Protein AF-A0A2C6KIV2-F1 (afdb_monomer)

Mean predicted aligned error: 10.89 Å

InterPro domains:
  IPR003511 HORMA domain [PF02301] (15-189)
  IPR003511 HORMA domain [PS50815] (13-193)
  IPR036570 HORMA domain superfamily [G3DSA:3.30.900.10] (2-190)
  IPR036570 HORMA domain superfamily [SSF56019] (10-189)
  IPR051294 HORMA Domain-Containing Meiotic Progression [PTHR48225] (5-187)

Secondary structure (DSSP, 8-state):
---SHHHHHHHHHHHHHHHHHHHHHHHHHHHHHTTSS-GGGEEEEEETTEEEEEEPS-SHHHHHHHHHHHTHHHHHHHTT-EEEEEEEEEETTT--EEEEEEEEEEEETTEEEEEEEEEE-S------------SS-HHHHHHGGGS---------S-S--HHHHHHHHHHHHTTSPPPPSSEEEEEEEEE--

Sequence (193 aa):
MATKIQTEVVTKTQSLQILKHTLNLGVSSILYLRNCFEEDAFESLRFQGLDLRQLKPVNAKAKRILGWLQSAVNDALQKEYLEHLSLGIHDLHTDKLLECYQFHFTYSGNDASVSVSVRKGHSRPAEPVGRKRACVTKDEAKRQTELVPTHSTQEKPNGYNQVQLLRSMCCLTQNLDHLPDEHYISMNVRQKR

Nearest PDB structures (foldseek):
  8tlt-assembly1_D  TM=7.076E-01  e=2.244E-05  Saccharomyces cerevisiae
  7s0t-assembly1_E  TM=6.614E-01  e=6.600E-05  Saccharomyces cerevisiae
  8tlq-assembly1_E  TM=4.582E-01  e=1.161E-05  Saccharomyces cerevisiae
  6v93-assembly1_E  TM=4.758E-01  e=4.086E-05  Saccharomyces cerevisiae S288C
  8tlt-assembly1_E  TM=4.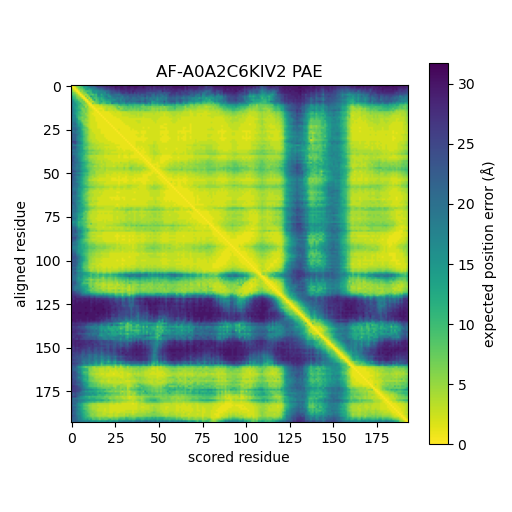762E-01  e=5.854E-05  Saccharomyces cerevisiae

Solvent-accessible surface area (backbone atoms only — not comparable to full-atom values): 11909 Å² total; per-residue (Å²): 141,92,89,66,67,68,63,56,56,51,50,47,53,49,53,51,50,54,50,53,51,48,51,52,44,44,54,18,40,49,39,55,70,66,59,76,54,62,75,84,41,40,45,87,40,81,54,98,89,42,76,41,46,37,68,41,74,76,47,74,72,43,36,48,56,52,46,43,53,68,42,65,48,41,54,30,56,74,72,72,34,42,39,31,41,36,45,33,34,22,38,64,88,76,66,44,59,45,37,36,41,36,40,39,47,48,78,58,94,86,48,63,47,74,50,79,51,78,45,75,41,96,71,87,90,82,88,90,82,90,87,87,84,91,70,97,42,75,70,51,60,54,57,70,67,72,62,78,88,82,88,85,76,97,70,75,100,66,79,72,64,60,65,62,53,48,47,48,54,50,64,69,50,77,80,57,80,86,72,69,91,63,56,46,77,49,79,47,77,42,63,64,130

Radius of gyration: 18.15 Å; Cα contacts (8 Å, |Δi|>4): 241; chains: 1; bounding box: 43×40×67 Å

Structure (mmCIF, N/CA/C/O backbone):
data_AF-A0A2C6KIV2-F1
#
_entry.id   AF-A0A2C6KIV2-F1
#
loop_
_atom_site.group_PDB
_atom_site.id
_atom_site.type_symbol
_atom_site.label_atom_id
_atom_site.label_alt_id
_atom_site.label_comp_id
_atom_site.label_asym_id
_atom_site.label_entity_id
_atom_site.label_seq_id
_atom_site.pdbx_PDB_ins_code
_atom_site.Cartn_x
_atom_site.Cartn_y
_atom_site.Cartn_z
_atom_site.occupancy
_atom_site.B_iso_or_equiv
_atom_site.auth_seq_id
_atom_site.auth_comp_id
_atom_site.auth_asym_id
_atom_site.auth_atom_id
_atom_site.pdbx_PDB_model_num
ATOM 1 N N . MET A 1 1 ? -20.535 -0.388 42.916 1.00 34.16 1 MET A N 1
ATOM 2 C CA . MET A 1 1 ? -20.870 -0.426 41.474 1.00 34.16 1 MET A CA 1
ATOM 3 C C . MET A 1 1 ? -19.577 -0.240 40.690 1.00 34.16 1 MET A C 1
ATOM 5 O O . MET A 1 1 ? -19.000 0.829 40.821 1.00 34.16 1 MET A O 1
ATOM 9 N N . ALA A 1 2 ? -19.072 -1.251 39.968 1.00 41.94 2 ALA A N 1
ATOM 10 C CA . ALA A 1 2 ? -17.802 -1.137 39.228 1.00 41.94 2 ALA A CA 1
ATOM 11 C C . ALA A 1 2 ? -17.613 -2.240 38.157 1.00 41.94 2 ALA A C 1
ATOM 13 O O . ALA A 1 2 ? -16.779 -3.123 38.320 1.00 41.94 2 ALA A O 1
ATOM 14 N N . THR A 1 3 ? -18.367 -2.196 37.052 1.00 38.62 3 THR A N 1
ATOM 15 C CA . THR A 1 3 ? -18.221 -3.140 35.918 1.00 38.62 3 THR A CA 1
ATOM 16 C C . THR A 1 3 ? -18.647 -2.501 34.584 1.00 38.62 3 THR A C 1
ATOM 18 O O . THR A 1 3 ? -19.727 -2.765 34.069 1.00 38.62 3 THR A O 1
ATOM 21 N N . LYS A 1 4 ? -17.791 -1.643 34.004 1.00 48.62 4 LYS A N 1
ATOM 22 C CA . LYS A 1 4 ? -17.944 -1.159 32.604 1.00 48.62 4 LYS A CA 1
ATOM 23 C C . LYS A 1 4 ? -16.629 -1.028 31.815 1.00 48.62 4 LYS A C 1
ATOM 25 O O . LYS A 1 4 ? -16.641 -1.090 30.594 1.00 48.62 4 LYS A O 1
ATOM 30 N N . ILE A 1 5 ? -15.489 -0.922 32.505 1.00 51.62 5 ILE A N 1
ATOM 31 C CA . ILE A 1 5 ? -14.197 -0.550 31.898 1.00 51.62 5 ILE A CA 1
ATOM 32 C C . ILE A 1 5 ? -13.573 -1.675 31.043 1.00 51.62 5 ILE A C 1
ATOM 34 O O . ILE A 1 5 ? -12.936 -1.388 30.034 1.00 51.62 5 ILE A O 1
ATOM 38 N N . GLN A 1 6 ? -13.759 -2.955 31.393 1.00 43.84 6 GLN A N 1
ATOM 39 C CA . GLN A 1 6 ? -13.090 -4.056 30.674 1.00 43.84 6 GLN A CA 1
ATOM 40 C C . GLN A 1 6 ? -13.613 -4.248 29.240 1.00 43.84 6 GLN A C 1
ATOM 42 O O . GLN A 1 6 ? -12.813 -4.391 28.318 1.00 43.84 6 GLN A O 1
ATOM 47 N N . THR A 1 7 ? -14.931 -4.207 29.025 1.00 44.91 7 THR A N 1
ATOM 48 C CA . THR A 1 7 ? -15.529 -4.455 27.701 1.00 44.91 7 THR A CA 1
ATOM 49 C C . THR A 1 7 ? -15.119 -3.392 26.679 1.00 44.91 7 THR A C 1
ATOM 51 O O . THR A 1 7 ? -14.745 -3.725 25.557 1.00 44.91 7 THR A O 1
ATOM 54 N N . GLU A 1 8 ? -15.128 -2.115 27.070 1.00 49.62 8 GLU A N 1
ATOM 55 C CA . GLU A 1 8 ? -14.772 -0.999 26.182 1.00 49.62 8 GLU A CA 1
ATOM 56 C C . GLU A 1 8 ? -13.300 -1.078 25.741 1.00 49.62 8 GLU A C 1
ATOM 58 O O . GLU A 1 8 ? -13.008 -1.012 24.547 1.00 49.62 8 GLU A O 1
ATOM 63 N N . VAL A 1 9 ? -12.374 -1.341 26.671 1.00 55.84 9 VAL A N 1
ATOM 64 C CA . VAL A 1 9 ? -10.939 -1.493 26.363 1.00 55.84 9 VAL A CA 1
ATOM 65 C C . VAL A 1 9 ? -10.668 -2.696 25.448 1.00 55.84 9 VAL A C 1
ATOM 67 O O . VAL A 1 9 ? -9.884 -2.583 24.499 1.00 55.84 9 VAL A O 1
ATOM 70 N N . VAL A 1 10 ? -11.337 -3.832 25.682 1.00 54.94 10 VAL A N 1
ATOM 71 C CA . VAL A 1 10 ? -11.214 -5.027 24.827 1.00 54.94 10 VAL A CA 1
ATOM 72 C C . VAL A 1 10 ? -11.728 -4.741 23.413 1.00 54.94 10 VAL A C 1
ATOM 74 O O . VAL A 1 10 ? -11.009 -5.008 22.450 1.00 54.94 10 VAL A O 1
ATOM 77 N N . THR A 1 11 ? -12.907 -4.122 23.270 1.00 67.06 11 THR A N 1
ATOM 78 C CA . THR A 1 11 ? -13.457 -3.783 21.941 1.00 67.06 11 THR A CA 1
ATOM 79 C C . THR A 1 11 ? -12.570 -2.808 21.165 1.00 67.06 11 THR A C 1
ATOM 81 O O . THR A 1 11 ? -12.290 -3.058 19.995 1.00 67.06 11 THR A O 1
ATOM 84 N N . LYS A 1 12 ? -12.024 -1.762 21.804 1.00 68.56 12 LYS A N 1
ATOM 85 C CA . LYS A 1 12 ? -11.098 -0.823 21.143 1.00 68.56 12 LYS A CA 1
ATOM 86 C C . LYS A 1 12 ? -9.807 -1.506 20.680 1.00 68.56 12 LYS A C 1
ATOM 88 O O . LYS A 1 12 ? -9.342 -1.260 19.568 1.00 68.56 12 LYS A O 1
ATOM 93 N N . THR A 1 13 ? -9.254 -2.406 21.495 1.00 73.81 13 THR A N 1
ATOM 94 C CA . THR A 1 13 ? -8.058 -3.187 21.133 1.00 73.81 13 THR A CA 1
ATOM 95 C C . THR A 1 13 ? -8.334 -4.118 19.948 1.00 73.81 13 THR A C 1
ATOM 97 O O . THR A 1 13 ? -7.528 -4.182 19.019 1.00 73.81 13 THR A O 1
ATOM 100 N N . GLN A 1 14 ? -9.494 -4.780 19.936 1.00 75.31 14 GLN A N 1
ATOM 101 C CA . GLN A 1 14 ? -9.921 -5.658 18.847 1.00 75.31 14 GLN A CA 1
ATOM 102 C C . GLN A 1 14 ? -10.135 -4.881 17.536 1.00 75.31 14 GLN A C 1
ATOM 104 O O . GLN A 1 14 ? -9.569 -5.258 16.509 1.00 75.31 14 GLN A O 1
ATOM 109 N N . SER A 1 15 ? -10.855 -3.753 17.567 1.00 77.31 15 SER A N 1
ATOM 110 C CA . SER A 1 15 ? -11.036 -2.861 16.408 1.00 77.31 15 SER A CA 1
ATOM 111 C C . SER A 1 15 ? -9.699 -2.355 15.854 1.00 77.31 15 SER A C 1
ATOM 113 O O . SER A 1 15 ? -9.497 -2.307 14.641 1.00 77.31 15 SER A O 1
ATOM 115 N N . LEU A 1 16 ? -8.740 -2.042 16.730 1.00 81.81 16 LEU A N 1
ATOM 116 C CA . LEU A 1 16 ? -7.398 -1.615 16.337 1.00 81.81 16 LEU A CA 1
ATOM 117 C C . LEU A 1 16 ? -6.579 -2.750 15.688 1.00 81.81 16 LEU A C 1
ATOM 119 O O . LEU A 1 16 ? -5.839 -2.497 14.735 1.00 81.81 16 LEU A O 1
ATOM 123 N N . GLN A 1 17 ? -6.706 -3.996 16.155 1.00 84.12 17 GLN A N 1
ATOM 124 C CA . GLN A 1 17 ? -6.089 -5.168 15.511 1.00 84.12 17 GLN A CA 1
ATOM 125 C C . GLN A 1 17 ? -6.704 -5.449 14.131 1.00 84.12 17 GLN A C 1
ATOM 127 O O . GLN A 1 17 ? -5.969 -5.655 13.164 1.00 84.12 17 GLN A O 1
ATOM 132 N N . ILE A 1 18 ? -8.034 -5.381 14.027 1.00 83.94 18 ILE A N 1
ATOM 133 C CA . ILE A 1 18 ? -8.813 -5.487 12.782 1.00 83.94 18 ILE A CA 1
ATOM 134 C C . ILE A 1 18 ? -8.353 -4.440 11.754 1.00 83.94 18 ILE A C 1
ATOM 136 O O . ILE A 1 18 ? -8.052 -4.776 10.603 1.00 83.94 18 ILE A O 1
ATOM 140 N N . LEU A 1 19 ? -8.208 -3.183 12.180 1.00 85.12 19 LEU A N 1
ATOM 141 C CA . LEU A 1 19 ? -7.722 -2.078 11.352 1.00 85.12 19 LEU A CA 1
ATOM 142 C C . LEU A 1 19 ? -6.285 -2.313 10.859 1.00 85.12 19 LEU A C 1
ATOM 144 O O . LEU A 1 19 ? -6.019 -2.202 9.662 1.00 85.12 19 LEU A O 1
ATOM 148 N N . LYS A 1 20 ? -5.368 -2.695 11.761 1.00 88.75 20 LYS A N 1
ATOM 149 C CA . LYS A 1 20 ? -3.965 -3.011 11.429 1.00 88.75 20 LYS A CA 1
ATOM 150 C C . LYS A 1 20 ? -3.859 -4.170 10.433 1.00 88.75 20 LYS A C 1
ATOM 152 O O . LYS A 1 20 ? -3.098 -4.081 9.472 1.00 88.75 20 LYS A O 1
ATOM 157 N N . HIS A 1 21 ? -4.640 -5.235 10.624 1.00 89.44 21 HIS A N 1
ATOM 158 C CA . HIS A 1 21 ? -4.651 -6.378 9.712 1.00 89.44 21 HIS A CA 1
ATOM 159 C C . HIS A 1 21 ? -5.180 -5.990 8.325 1.00 89.44 21 HIS A C 1
ATOM 161 O O . HIS A 1 21 ? -4.523 -6.267 7.323 1.00 89.44 21 HIS A O 1
ATOM 167 N N . THR A 1 22 ? -6.298 -5.261 8.255 1.00 88.25 22 THR A N 1
ATOM 168 C CA . THR A 1 22 ? -6.857 -4.796 6.971 1.00 88.25 22 THR A CA 1
ATOM 169 C C . THR A 1 22 ? -5.898 -3.866 6.233 1.00 88.25 22 THR A C 1
ATOM 171 O O . THR A 1 22 ? -5.761 -3.975 5.019 1.00 88.25 22 THR A O 1
ATOM 174 N N . LEU A 1 23 ? -5.193 -2.983 6.948 1.00 91.12 23 LEU A N 1
ATOM 175 C CA . LEU A 1 23 ? -4.198 -2.093 6.352 1.00 91.12 23 LEU A CA 1
ATOM 176 C C . LEU A 1 23 ? -3.010 -2.875 5.766 1.00 91.12 23 LEU A C 1
ATOM 178 O O . LEU A 1 23 ? -2.612 -2.611 4.632 1.00 91.12 23 LEU A O 1
ATOM 182 N N . ASN A 1 24 ? -2.500 -3.882 6.485 1.00 93.62 24 ASN A N 1
ATOM 183 C CA . ASN A 1 24 ? -1.456 -4.781 5.979 1.00 93.62 24 ASN A CA 1
ATOM 184 C C . ASN A 1 24 ? -1.905 -5.529 4.714 1.00 93.62 24 ASN A C 1
ATOM 186 O O . ASN A 1 24 ? -1.156 -5.588 3.736 1.00 93.62 24 ASN A O 1
ATOM 190 N N . LEU A 1 25 ? -3.127 -6.070 4.707 1.00 93.00 25 LEU A N 1
ATOM 191 C CA . LEU A 1 25 ? -3.686 -6.765 3.545 1.00 93.00 25 LEU A CA 1
ATOM 192 C C . LEU A 1 25 ? -3.961 -5.819 2.373 1.00 93.00 25 LEU A C 1
ATOM 194 O O . LEU A 1 25 ? -3.703 -6.182 1.229 1.00 93.00 25 LEU A O 1
ATOM 198 N N . GLY A 1 26 ? -4.419 -4.596 2.639 1.00 91.94 26 GLY A N 1
ATOM 199 C CA . GLY A 1 26 ? -4.656 -3.574 1.624 1.00 91.94 26 GLY A CA 1
ATOM 200 C C . GLY A 1 26 ? -3.380 -3.125 0.926 1.00 91.94 26 GLY A C 1
ATOM 201 O O . GLY A 1 26 ? -3.300 -3.162 -0.301 1.00 91.94 26 GLY A O 1
ATOM 202 N N . VAL A 1 27 ? -2.347 -2.785 1.703 1.00 94.31 27 VAL A N 1
ATOM 203 C CA . VAL A 1 27 ? -1.022 -2.453 1.160 1.00 94.31 27 VAL A CA 1
ATOM 204 C C . VAL A 1 27 ? -0.431 -3.647 0.405 1.00 94.31 27 VAL A C 1
ATOM 206 O O . VAL A 1 27 ? 0.051 -3.468 -0.710 1.00 94.31 27 VAL A O 1
ATOM 209 N N . SER A 1 28 ? -0.533 -4.871 0.939 1.00 94.88 28 SER A N 1
ATOM 210 C CA . SER A 1 28 ? -0.064 -6.076 0.233 1.00 94.88 28 SER A CA 1
ATOM 211 C C . SER A 1 28 ? -0.798 -6.297 -1.096 1.00 94.88 28 SER A C 1
ATOM 213 O O . SER A 1 28 ? -0.157 -6.589 -2.103 1.00 94.88 28 SER A O 1
ATOM 215 N N . SER A 1 29 ? -2.118 -6.089 -1.125 1.00 92.12 29 SER A N 1
ATOM 216 C CA . SER A 1 29 ? -2.944 -6.245 -2.330 1.00 92.12 29 SER A CA 1
ATOM 217 C C . SER A 1 29 ? -2.553 -5.244 -3.417 1.00 92.12 29 SER A C 1
ATOM 219 O O . SER A 1 29 ? -2.373 -5.642 -4.565 1.00 92.12 29 SER A O 1
ATOM 221 N N . ILE A 1 30 ? -2.341 -3.970 -3.060 1.00 92.75 30 ILE A N 1
ATOM 222 C CA . ILE A 1 30 ? -1.856 -2.947 -4.001 1.00 92.75 30 ILE A CA 1
ATOM 223 C C . ILE A 1 30 ? -0.481 -3.344 -4.552 1.00 92.75 30 ILE A C 1
ATOM 225 O O . ILE A 1 30 ? -0.291 -3.377 -5.765 1.00 92.75 30 ILE A O 1
ATOM 229 N N . LEU A 1 31 ? 0.465 -3.703 -3.680 1.00 94.12 31 LEU A N 1
ATOM 230 C CA . LEU A 1 31 ? 1.829 -4.060 -4.081 1.00 94.12 31 LEU A CA 1
ATOM 231 C C . LEU A 1 31 ? 1.885 -5.307 -4.979 1.00 94.12 31 LEU A C 1
ATOM 233 O O . LEU A 1 31 ? 2.709 -5.359 -5.892 1.00 94.12 31 LEU A O 1
ATOM 237 N N . TYR A 1 32 ? 0.998 -6.283 -4.761 1.00 92.50 32 TYR A N 1
ATOM 238 C CA . TYR A 1 32 ? 0.863 -7.461 -5.621 1.00 92.50 32 TYR A CA 1
ATOM 239 C C . TYR A 1 32 ? 0.241 -7.116 -6.983 1.00 92.50 32 TYR A C 1
ATOM 241 O O . TYR A 1 32 ? 0.795 -7.459 -8.032 1.00 92.50 32 TYR A O 1
ATOM 249 N N . LEU A 1 33 ? -0.895 -6.407 -6.984 1.00 89.44 33 LEU A N 1
ATOM 250 C CA . LEU A 1 33 ? -1.649 -6.074 -8.199 1.00 89.44 33 LEU A CA 1
ATOM 251 C C . LEU A 1 33 ? -0.904 -5.084 -9.104 1.00 89.44 33 LEU A C 1
ATOM 253 O O . LEU A 1 33 ? -1.047 -5.147 -10.323 1.00 89.44 33 LEU A O 1
ATOM 257 N N . ARG A 1 34 ? -0.064 -4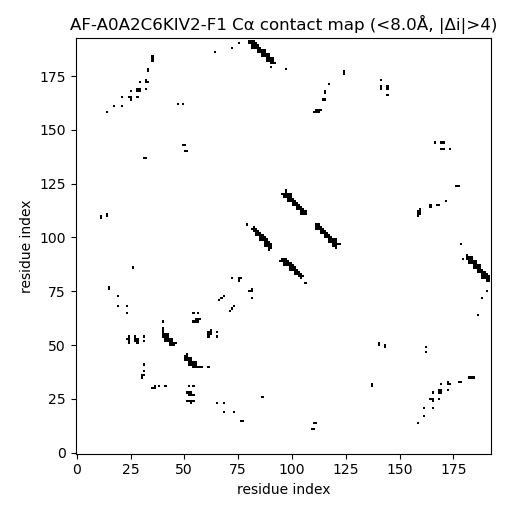.215 -8.529 1.00 91.44 34 ARG A N 1
ATOM 258 C CA . ARG A 1 34 ? 0.822 -3.299 -9.267 1.00 91.44 34 ARG A CA 1
ATOM 259 C C . ARG A 1 34 ? 2.203 -3.886 -9.585 1.00 91.44 34 ARG A C 1
ATOM 261 O O . ARG A 1 34 ? 3.011 -3.204 -10.197 1.00 91.44 34 ARG A O 1
ATOM 268 N N . ASN A 1 35 ? 2.461 -5.156 -9.248 1.00 91.06 35 ASN A N 1
ATOM 269 C CA . ASN A 1 35 ? 3.729 -5.849 -9.522 1.00 91.06 35 ASN A CA 1
ATOM 270 C C . ASN A 1 35 ? 4.975 -5.157 -8.927 1.00 91.06 35 ASN A C 1
ATOM 272 O O . ASN A 1 35 ? 6.046 -5.179 -9.525 1.00 91.06 35 ASN A O 1
ATOM 276 N N . CYS A 1 36 ? 4.859 -4.547 -7.746 1.00 92.12 36 CYS A N 1
ATOM 277 C CA . CYS A 1 36 ? 5.993 -3.858 -7.117 1.00 92.12 36 CYS A CA 1
ATOM 278 C C . CYS A 1 36 ? 6.988 -4.808 -6.424 1.00 92.12 36 CYS A C 1
ATOM 280 O O . CYS A 1 36 ? 8.036 -4.380 -5.939 1.00 92.12 36 CYS A O 1
ATOM 282 N N . PHE A 1 37 ? 6.635 -6.091 -6.341 1.00 92.62 37 PHE A N 1
ATOM 283 C CA . PHE A 1 37 ? 7.449 -7.186 -5.829 1.00 92.62 37 PHE A CA 1
ATOM 284 C C . PHE A 1 37 ? 7.150 -8.457 -6.639 1.00 92.62 37 PHE A C 1
ATOM 286 O O . PHE A 1 37 ? 6.047 -8.615 -7.169 1.00 92.62 37 PHE A O 1
ATOM 293 N N . GLU A 1 38 ? 8.123 -9.364 -6.700 1.00 91.31 38 GLU A N 1
ATOM 294 C CA . GLU A 1 38 ? 7.991 -10.684 -7.327 1.00 91.31 38 GLU A CA 1
ATOM 295 C C . GLU A 1 38 ? 6.976 -11.579 -6.589 1.00 91.31 38 GLU A C 1
ATOM 297 O O . GLU A 1 38 ? 6.621 -11.329 -5.436 1.00 91.31 38 GLU A O 1
ATOM 302 N N . GLU A 1 39 ? 6.463 -12.622 -7.253 1.00 89.38 39 GLU A N 1
ATOM 303 C CA . GLU A 1 39 ? 5.404 -13.472 -6.678 1.00 89.38 39 GLU A CA 1
ATOM 304 C C . GLU A 1 39 ? 5.877 -14.260 -5.442 1.00 89.38 39 GLU A C 1
ATOM 306 O O . GLU A 1 39 ? 5.092 -14.493 -4.520 1.00 89.38 39 GLU A O 1
ATOM 311 N N . ASP A 1 40 ? 7.164 -14.607 -5.378 1.00 92.25 40 ASP A N 1
ATOM 312 C CA . ASP A 1 40 ? 7.785 -15.290 -4.240 1.00 92.25 40 ASP A CA 1
ATOM 313 C C . ASP A 1 40 ? 7.810 -14.429 -2.963 1.00 92.25 40 ASP A C 1
ATOM 315 O O . ASP A 1 40 ? 7.837 -14.970 -1.854 1.00 92.25 40 ASP A O 1
ATOM 319 N N . ALA A 1 41 ? 7.719 -13.101 -3.094 1.00 95.44 41 ALA A N 1
ATOM 320 C CA . ALA A 1 41 ? 7.625 -12.162 -1.986 1.00 95.44 41 ALA A CA 1
ATOM 321 C C . ALA A 1 41 ? 6.261 -12.184 -1.289 1.00 95.44 41 ALA A C 1
ATOM 323 O O . ALA A 1 41 ? 6.116 -11.579 -0.225 1.00 95.44 41 ALA A O 1
ATOM 324 N N . PHE A 1 42 ? 5.281 -12.915 -1.827 1.00 95.50 42 PHE A N 1
ATOM 325 C CA . PHE A 1 42 ? 3.949 -13.045 -1.249 1.00 95.50 42 PHE A CA 1
ATOM 326 C C . PHE A 1 42 ? 3.623 -14.477 -0.810 1.00 95.50 42 PHE A C 1
ATOM 328 O O . PHE A 1 42 ? 4.227 -15.462 -1.238 1.00 95.50 42 PHE A O 1
ATOM 335 N N . GLU A 1 43 ? 2.641 -14.599 0.071 1.00 94.31 43 GLU A N 1
ATOM 336 C CA . GLU A 1 43 ? 1.947 -15.848 0.390 1.00 94.31 43 GLU A CA 1
ATOM 337 C C . GLU A 1 43 ? 0.457 -15.720 0.082 1.00 94.31 43 GLU A C 1
ATOM 339 O O . GLU A 1 43 ? -0.111 -14.628 0.131 1.00 94.31 43 GLU A O 1
ATOM 344 N N . SER A 1 44 ? -0.177 -16.839 -0.266 1.00 90.62 44 SER A N 1
ATOM 345 C CA . SER A 1 44 ? -1.627 -16.892 -0.443 1.00 90.62 44 SER A CA 1
ATOM 346 C C . SER A 1 44 ? -2.310 -16.906 0.921 1.00 90.62 44 SER A C 1
ATOM 348 O O . SER A 1 44 ? -2.066 -17.805 1.723 1.00 90.62 44 SER A O 1
ATOM 350 N N . LEU A 1 45 ? -3.197 -15.944 1.162 1.00 89.12 45 LEU A N 1
ATOM 351 C CA . LEU A 1 45 ? -4.029 -15.869 2.357 1.00 89.12 45 LEU A CA 1
ATOM 352 C C . LEU A 1 45 ? -5.500 -15.855 1.951 1.00 89.12 45 LEU A C 1
ATOM 354 O O . LEU A 1 45 ? -5.937 -14.945 1.251 1.00 89.12 45 LEU A O 1
ATOM 358 N N . ARG A 1 46 ? -6.286 -16.803 2.462 1.00 85.81 46 ARG A N 1
ATOM 359 C CA . ARG A 1 46 ? -7.742 -16.763 2.317 1.00 85.81 46 ARG A CA 1
ATOM 360 C C . ARG A 1 46 ? -8.365 -16.007 3.487 1.00 85.81 46 ARG A C 1
ATOM 362 O O . ARG A 1 46 ? -8.346 -16.490 4.615 1.00 85.81 46 ARG A O 1
ATOM 369 N N . PHE A 1 47 ? -8.921 -14.830 3.221 1.00 83.81 47 PHE A N 1
ATOM 370 C CA . PHE A 1 47 ? -9.495 -13.937 4.226 1.00 83.81 47 PHE A CA 1
ATOM 371 C C . PHE A 1 47 ? -10.976 -13.670 3.934 1.00 83.81 47 PHE A C 1
ATOM 373 O O . PHE A 1 47 ? -11.309 -13.043 2.932 1.00 83.81 47 PHE A O 1
ATOM 380 N N . GLN A 1 48 ? -11.873 -14.156 4.803 1.00 82.88 48 GLN A N 1
ATOM 381 C CA . GLN A 1 48 ? -13.331 -13.936 4.713 1.00 82.88 48 GLN A CA 1
ATOM 382 C C . GLN A 1 48 ? -13.921 -14.182 3.302 1.00 82.88 48 GLN A C 1
ATOM 384 O O . GLN A 1 48 ? -14.782 -13.448 2.821 1.00 82.88 48 GLN A O 1
ATOM 389 N N . GLY A 1 49 ? -13.436 -15.228 2.622 1.00 80.12 49 GLY A N 1
ATOM 390 C CA . GLY A 1 49 ? -13.877 -15.617 1.277 1.00 80.12 49 GLY A CA 1
ATOM 391 C C . GLY A 1 49 ? -13.136 -14.951 0.109 1.00 80.12 49 GLY A C 1
ATOM 392 O O . GLY A 1 49 ? -13.394 -15.329 -1.028 1.00 80.12 49 GLY A O 1
ATOM 393 N N . LEU A 1 50 ? -12.209 -14.022 0.364 1.00 81.19 50 LEU A N 1
ATOM 394 C CA . LEU A 1 50 ? -11.273 -13.481 -0.630 1.00 81.19 50 LEU A CA 1
ATOM 395 C C . LEU A 1 50 ? -9.970 -14.289 -0.622 1.00 81.19 50 LEU A C 1
ATOM 397 O O . LEU A 1 50 ? -9.421 -14.509 0.459 1.00 81.19 50 LEU A O 1
ATOM 401 N N . ASP A 1 51 ? -9.427 -14.655 -1.786 1.00 84.81 51 ASP A N 1
ATOM 402 C CA . ASP A 1 51 ? -8.035 -15.108 -1.875 1.00 84.81 51 ASP A CA 1
ATOM 403 C C . ASP A 1 51 ? -7.130 -13.896 -2.145 1.00 84.81 51 ASP A C 1
ATOM 405 O O . ASP A 1 51 ? -7.177 -13.255 -3.196 1.00 84.81 51 ASP A O 1
ATOM 409 N N . LEU A 1 52 ? -6.319 -13.548 -1.150 1.00 88.12 52 LEU A N 1
ATOM 410 C CA . LEU A 1 52 ? -5.429 -12.392 -1.145 1.00 88.12 52 LEU A CA 1
ATOM 411 C C . LEU A 1 52 ? -3.967 -12.837 -1.181 1.00 88.12 52 LEU A C 1
ATOM 413 O O . LEU A 1 52 ? -3.624 -13.988 -0.901 1.00 88.12 52 LEU A O 1
ATOM 417 N N . ARG A 1 53 ? -3.082 -11.891 -1.495 1.00 91.38 53 ARG A N 1
ATOM 418 C CA . ARG A 1 53 ? -1.632 -12.081 -1.433 1.00 91.38 53 ARG A CA 1
ATOM 419 C C . ARG A 1 53 ? -1.056 -11.192 -0.339 1.00 91.38 53 ARG A C 1
ATOM 421 O O . ARG A 1 53 ? -1.128 -9.970 -0.432 1.00 91.38 53 ARG A O 1
ATOM 428 N N . GLN A 1 54 ? -0.519 -11.808 0.710 1.00 95.00 54 GLN A N 1
ATOM 429 C CA . GLN A 1 54 ? 0.091 -11.118 1.847 1.00 95.00 54 GLN A CA 1
ATOM 430 C C . GLN A 1 54 ? 1.596 -10.957 1.608 1.00 95.00 54 GLN A C 1
ATOM 432 O O . GLN A 1 54 ? 2.262 -11.919 1.231 1.00 95.00 54 GLN A O 1
ATOM 437 N N . LEU A 1 55 ? 2.134 -9.749 1.801 1.00 96.94 55 LEU A N 1
ATOM 438 C CA . LEU A 1 55 ? 3.562 -9.475 1.626 1.00 96.94 55 LEU A CA 1
ATOM 439 C C . LEU A 1 55 ? 4.374 -10.101 2.770 1.00 96.94 55 LEU A C 1
ATOM 441 O O . LEU A 1 55 ? 4.093 -9.860 3.944 1.00 96.94 55 LEU A O 1
ATOM 445 N N . LYS A 1 56 ? 5.424 -10.848 2.425 1.00 96.06 56 LYS A N 1
ATOM 446 C CA . LYS A 1 56 ? 6.355 -11.475 3.371 1.00 96.06 56 LYS A CA 1
ATOM 447 C C . LYS A 1 56 ? 7.623 -10.634 3.564 1.00 96.06 56 LYS A C 1
ATOM 449 O O . LYS A 1 56 ? 8.064 -9.951 2.639 1.00 96.06 56 LYS A O 1
ATOM 454 N N . PRO A 1 57 ? 8.311 -10.745 4.715 1.00 95.31 57 PRO A N 1
ATOM 455 C CA . PRO A 1 57 ? 9.584 -10.070 4.975 1.00 95.31 57 PRO A CA 1
ATOM 456 C C . PRO A 1 57 ? 10.782 -10.742 4.261 1.00 95.31 57 PRO A C 1
ATOM 458 O O . PRO A 1 57 ? 11.814 -10.982 4.885 1.00 95.31 57 PRO A O 1
ATOM 461 N N . VAL A 1 58 ? 10.676 -11.058 2.963 1.00 93.75 58 VAL A N 1
ATOM 462 C CA . VAL A 1 58 ? 11.715 -11.808 2.219 1.00 93.75 58 VAL A CA 1
ATOM 463 C C . VAL A 1 58 ? 12.980 -10.992 1.937 1.00 93.75 58 VAL A C 1
ATOM 465 O O . VAL A 1 58 ? 14.087 -11.506 2.050 1.00 93.75 58 VAL A O 1
ATOM 468 N N . ASN A 1 59 ? 12.841 -9.701 1.626 1.00 93.12 59 ASN A N 1
ATOM 469 C CA . ASN A 1 59 ? 13.946 -8.829 1.221 1.00 93.12 59 ASN A CA 1
ATOM 470 C C . ASN A 1 59 ? 13.901 -7.479 1.959 1.00 93.12 59 ASN A C 1
ATOM 472 O O . ASN A 1 59 ? 12.925 -7.158 2.638 1.00 93.12 59 ASN A O 1
ATOM 476 N N . ALA A 1 60 ? 14.964 -6.676 1.847 1.00 93.56 60 ALA A N 1
ATOM 477 C CA . ALA A 1 60 ? 15.084 -5.409 2.576 1.00 93.56 60 ALA A CA 1
ATOM 478 C C . ALA A 1 60 ? 13.967 -4.398 2.240 1.00 93.56 60 ALA A C 1
ATOM 480 O O . ALA A 1 60 ? 13.470 -3.719 3.141 1.00 93.56 60 ALA A O 1
ATOM 481 N N . LYS A 1 61 ? 13.523 -4.332 0.974 1.00 92.31 61 LYS A N 1
ATOM 482 C CA . LYS A 1 61 ? 12.415 -3.460 0.543 1.00 92.31 61 LYS A CA 1
ATOM 483 C C . LYS A 1 61 ? 11.101 -3.874 1.228 1.00 92.31 61 LYS A C 1
ATOM 485 O O . LYS A 1 61 ? 10.434 -3.026 1.818 1.00 92.31 61 LYS A O 1
ATOM 490 N N . ALA A 1 62 ? 10.772 -5.168 1.226 1.00 94.81 62 ALA A N 1
ATOM 491 C CA . ALA A 1 62 ? 9.559 -5.705 1.847 1.00 94.81 62 ALA A CA 1
ATOM 492 C C . ALA A 1 62 ? 9.589 -5.579 3.380 1.00 94.81 62 ALA A C 1
ATOM 494 O O . ALA A 1 62 ? 8.629 -5.099 3.983 1.00 94.81 62 ALA A O 1
ATOM 495 N N . LYS A 1 63 ? 10.727 -5.911 4.012 1.00 95.31 63 LYS A N 1
ATOM 496 C CA . LYS A 1 63 ? 10.964 -5.709 5.454 1.00 95.31 63 LYS A CA 1
ATOM 497 C C . LYS A 1 63 ? 10.753 -4.253 5.872 1.00 95.31 63 LYS A C 1
ATOM 499 O O . LYS A 1 63 ? 10.171 -4.016 6.924 1.00 95.31 63 LYS A O 1
ATOM 504 N N . ARG A 1 64 ? 11.175 -3.281 5.052 1.00 94.88 64 ARG A N 1
ATOM 505 C CA . ARG A 1 64 ? 10.984 -1.849 5.333 1.00 94.88 64 ARG A CA 1
ATOM 506 C C . ARG A 1 64 ? 9.508 -1.436 5.294 1.00 94.88 64 ARG A C 1
ATOM 508 O O . ARG A 1 64 ? 9.060 -0.772 6.223 1.00 94.88 64 ARG A O 1
ATOM 515 N N . ILE A 1 65 ? 8.750 -1.875 4.283 1.00 95.56 65 ILE A N 1
ATOM 516 C CA . ILE A 1 65 ? 7.297 -1.627 4.188 1.00 95.56 65 ILE A CA 1
ATOM 517 C C . ILE A 1 65 ? 6.564 -2.217 5.400 1.00 95.56 65 ILE A C 1
ATOM 519 O O . ILE A 1 65 ? 5.822 -1.509 6.080 1.00 95.56 65 ILE A O 1
ATOM 523 N N . LEU A 1 66 ? 6.807 -3.496 5.704 1.00 95.75 66 LEU A N 1
ATOM 524 C CA . LEU A 1 66 ? 6.190 -4.175 6.846 1.00 95.75 66 LEU A CA 1
ATOM 525 C C . LEU A 1 66 ? 6.596 -3.526 8.176 1.00 95.75 66 LEU A C 1
ATOM 527 O O . LEU A 1 66 ? 5.745 -3.319 9.036 1.00 95.75 66 LEU A O 1
ATOM 531 N N . GLY A 1 67 ? 7.863 -3.130 8.319 1.00 94.56 67 GLY A N 1
ATOM 532 C CA . GLY A 1 67 ? 8.373 -2.422 9.491 1.00 94.56 67 GLY A CA 1
ATOM 533 C C . GLY A 1 67 ? 7.676 -1.082 9.729 1.00 94.56 67 GLY A C 1
ATOM 534 O O . GLY A 1 67 ? 7.277 -0.806 10.859 1.00 94.56 67 GLY A O 1
ATOM 535 N N . TRP A 1 68 ? 7.456 -0.270 8.687 1.00 93.69 68 TRP A N 1
ATOM 536 C CA . TRP A 1 68 ? 6.698 0.984 8.802 1.00 93.69 68 TRP A CA 1
ATOM 537 C C . TRP A 1 68 ? 5.256 0.750 9.269 1.00 93.69 68 TRP A C 1
ATOM 539 O O . TRP A 1 68 ? 4.793 1.436 10.183 1.00 93.69 68 TRP A O 1
ATOM 549 N N . LEU A 1 69 ? 4.576 -0.255 8.706 1.00 94.12 69 LEU A N 1
ATOM 550 C CA . LEU A 1 69 ? 3.213 -0.632 9.095 1.00 94.12 69 LEU A CA 1
ATOM 551 C C . LEU A 1 69 ? 3.136 -1.161 10.539 1.00 94.12 69 LEU A C 1
ATOM 553 O O . LEU A 1 69 ? 2.220 -0.815 11.285 1.00 94.12 69 LEU A O 1
ATOM 557 N N . GLN A 1 70 ? 4.116 -1.965 10.955 1.00 91.31 70 GLN A N 1
ATOM 558 C CA . GLN A 1 70 ? 4.174 -2.574 12.285 1.00 91.31 70 GLN A CA 1
ATOM 559 C C . GLN A 1 70 ? 4.605 -1.609 13.398 1.00 91.31 70 GLN A C 1
ATOM 561 O O . GLN A 1 70 ? 4.243 -1.858 14.548 1.00 91.31 70 GLN A O 1
ATOM 566 N N . SER A 1 71 ? 5.340 -0.534 13.082 1.00 88.88 71 SER A N 1
ATOM 567 C CA . SER A 1 71 ? 5.893 0.419 14.061 1.00 88.88 71 SER A CA 1
ATOM 568 C C . SER A 1 71 ? 5.253 1.812 13.973 1.00 88.88 71 SER A C 1
ATOM 570 O O . SER A 1 71 ? 4.308 2.094 14.705 1.00 88.88 71 SER A O 1
ATOM 572 N N . ALA A 1 72 ? 5.728 2.678 13.075 1.00 85.62 72 ALA A N 1
ATOM 573 C CA . ALA A 1 72 ? 5.313 4.079 12.986 1.00 85.62 72 ALA A CA 1
ATOM 574 C C . ALA A 1 72 ? 3.802 4.240 12.750 1.00 85.62 72 ALA A C 1
ATOM 576 O O . ALA A 1 72 ? 3.152 5.058 13.394 1.00 85.62 72 ALA A O 1
ATOM 577 N N . VAL A 1 73 ? 3.226 3.429 11.859 1.00 89.75 73 VAL A N 1
ATOM 578 C CA . VAL A 1 73 ? 1.786 3.457 11.557 1.00 89.75 73 VAL A CA 1
ATOM 579 C C . VAL A 1 73 ? 0.971 2.846 12.699 1.00 89.75 73 VAL A C 1
ATOM 581 O O . VAL A 1 73 ? -0.103 3.339 13.027 1.00 89.75 73 VAL A O 1
ATOM 584 N N . ASN A 1 74 ? 1.488 1.800 13.343 1.00 89.25 74 ASN A N 1
ATOM 585 C CA . ASN A 1 74 ? 0.864 1.143 14.491 1.00 89.25 74 ASN A CA 1
ATOM 586 C C . ASN A 1 74 ? 0.705 2.109 15.680 1.00 89.25 74 ASN A C 1
ATOM 588 O O . ASN A 1 74 ? -0.402 2.234 16.208 1.00 89.25 74 ASN A O 1
ATOM 592 N N . ASP A 1 75 ? 1.770 2.841 16.020 1.00 90.25 75 ASP A N 1
ATOM 593 C CA . ASP A 1 75 ? 1.756 3.911 17.023 1.00 90.25 75 ASP A CA 1
ATOM 594 C C . ASP A 1 75 ? 0.787 5.038 16.617 1.00 90.25 75 ASP A C 1
ATOM 596 O O . ASP A 1 75 ? -0.075 5.433 17.406 1.00 90.25 75 ASP A O 1
ATOM 600 N N . ALA A 1 76 ? 0.843 5.463 15.345 1.00 90.31 76 ALA A N 1
ATOM 601 C CA . ALA A 1 76 ? -0.027 6.495 14.776 1.00 90.31 76 ALA A CA 1
ATOM 602 C C . ALA A 1 76 ? -1.531 6.166 14.875 1.00 90.31 76 ALA A C 1
ATOM 604 O O . ALA A 1 76 ? -2.355 7.039 15.162 1.00 90.31 76 ALA A O 1
ATOM 605 N N . LEU A 1 77 ? -1.887 4.893 14.677 1.00 88.56 77 LEU A N 1
ATOM 606 C CA . LEU A 1 77 ? -3.244 4.381 14.853 1.00 88.56 77 LEU A CA 1
ATOM 607 C C . LEU A 1 77 ? -3.631 4.249 16.332 1.00 88.56 77 LEU A C 1
ATOM 609 O O . LEU A 1 77 ? -4.770 4.539 16.685 1.00 88.56 77 LEU A O 1
ATOM 613 N N . GLN A 1 78 ? -2.710 3.814 17.198 1.00 87.31 78 GLN A N 1
ATOM 614 C CA . GLN A 1 78 ? -3.001 3.545 18.609 1.00 87.31 78 GLN A CA 1
ATOM 615 C C . GLN A 1 78 ? -3.310 4.811 19.420 1.00 87.31 78 GLN A C 1
ATOM 617 O O . GLN A 1 78 ? -4.120 4.739 20.342 1.00 87.31 78 GLN A O 1
ATOM 622 N N . LYS A 1 79 ? -2.708 5.958 19.075 1.00 88.75 79 LYS A N 1
ATOM 623 C CA . LYS A 1 79 ? -3.030 7.262 19.691 1.00 88.75 79 LYS A CA 1
ATOM 624 C C . LYS A 1 79 ? -4.003 8.105 18.841 1.00 88.75 79 LYS A C 1
ATOM 626 O O . LYS A 1 79 ? -4.129 9.299 19.076 1.00 88.75 79 LYS A O 1
ATOM 631 N N . GLU A 1 80 ? -4.648 7.503 17.834 1.00 87.12 80 GLU A N 1
ATOM 632 C CA . GLU A 1 80 ? -5.767 8.078 17.051 1.00 87.12 80 GLU A CA 1
ATOM 633 C C . GLU A 1 80 ? -5.473 9.415 16.333 1.00 87.12 80 GLU A C 1
ATOM 635 O O . GLU A 1 80 ? -6.357 10.244 16.093 1.00 87.12 80 GLU A O 1
ATOM 640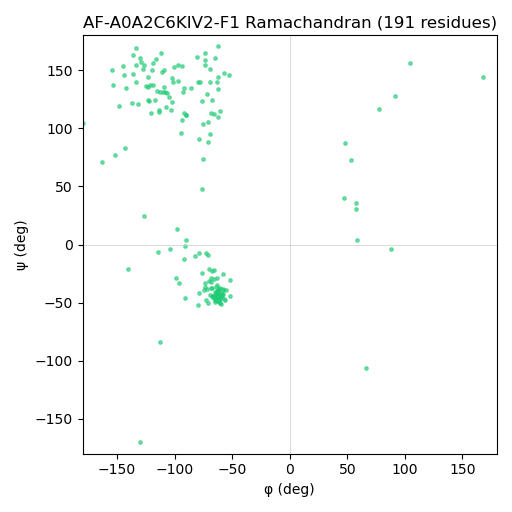 N N . TYR A 1 81 ? -4.210 9.608 15.944 1.00 89.31 81 TYR A N 1
ATOM 641 C CA . TYR A 1 81 ? -3.699 10.843 15.341 1.00 89.31 81 TYR A CA 1
ATOM 642 C C . TYR A 1 81 ? -3.245 10.681 13.888 1.00 89.31 81 TYR A C 1
ATOM 644 O O . TYR A 1 81 ? -2.968 11.687 13.241 1.00 89.31 81 TYR A O 1
ATOM 652 N N . LEU A 1 82 ? -3.217 9.465 13.327 1.00 89.56 82 LEU A N 1
ATOM 653 C CA . LEU A 1 82 ? -3.004 9.267 11.889 1.00 89.56 82 LEU A CA 1
ATOM 654 C C . LEU A 1 82 ? -4.193 9.838 11.098 1.00 89.56 82 LEU A C 1
ATOM 656 O O . LEU A 1 82 ? -5.296 9.319 11.175 1.00 89.56 82 LEU A O 1
ATOM 660 N N . GLU A 1 83 ? -3.987 10.903 10.328 1.00 90.00 83 GLU A N 1
ATOM 661 C CA . GLU A 1 83 ? -5.014 11.474 9.446 1.00 90.00 83 GLU A CA 1
ATOM 662 C C . GLU A 1 83 ? -5.111 10.649 8.156 1.00 90.00 83 GLU A C 1
ATOM 664 O O . GLU A 1 83 ? -6.185 10.184 7.776 1.00 90.00 83 GLU A O 1
ATOM 669 N N . HIS A 1 84 ? -3.969 10.423 7.501 1.00 90.75 84 HIS A N 1
ATOM 670 C CA . HIS A 1 84 ? -3.884 9.544 6.342 1.00 90.75 84 HIS A CA 1
ATOM 671 C C . HIS A 1 84 ? -2.487 8.953 6.132 1.00 90.75 84 HIS A C 1
ATOM 673 O O . HIS A 1 84 ? -1.466 9.568 6.445 1.00 90.75 84 HIS A O 1
ATOM 679 N N . LEU A 1 85 ? -2.448 7.755 5.548 1.00 94.06 85 LEU A N 1
ATOM 680 C CA . LEU A 1 85 ? -1.242 7.095 5.047 1.00 94.06 85 LEU A CA 1
ATOM 681 C C . LEU A 1 85 ? -1.251 7.158 3.522 1.00 94.06 85 LEU A C 1
ATOM 683 O O . LEU A 1 85 ? -2.243 6.799 2.897 1.00 94.06 85 LEU A O 1
ATOM 687 N N . SER A 1 86 ? -0.145 7.590 2.925 1.00 94.19 86 SER A N 1
ATOM 688 C CA . SER A 1 86 ? 0.049 7.658 1.476 1.00 94.19 86 SER A CA 1
ATOM 689 C C . SER A 1 86 ? 1.127 6.665 1.050 1.00 94.19 86 SER A C 1
ATOM 691 O O . SER A 1 86 ? 2.286 6.818 1.432 1.00 94.19 86 SER A O 1
ATOM 693 N N . LEU A 1 87 ? 0.749 5.669 0.252 1.00 95.56 87 LEU A N 1
ATOM 694 C CA . LEU A 1 87 ? 1.663 4.760 -0.436 1.00 95.56 87 LEU A CA 1
ATOM 695 C C . LEU A 1 87 ? 1.910 5.325 -1.841 1.00 95.56 87 LEU A C 1
ATOM 697 O O . LEU A 1 87 ? 1.000 5.328 -2.671 1.00 95.56 87 LEU A O 1
ATOM 701 N N . GLY A 1 88 ? 3.100 5.871 -2.073 1.00 95.06 88 GLY A N 1
ATOM 702 C CA . GLY A 1 88 ? 3.505 6.443 -3.355 1.00 95.06 88 GLY A CA 1
ATOM 703 C C . GLY A 1 88 ? 4.315 5.448 -4.175 1.00 95.06 88 GLY A C 1
ATOM 704 O O . GLY A 1 88 ? 5.154 4.731 -3.632 1.00 95.06 88 GLY A O 1
ATOM 705 N N . ILE A 1 89 ? 4.088 5.428 -5.483 1.00 94.88 89 ILE A N 1
ATOM 706 C CA . ILE A 1 89 ? 4.901 4.712 -6.465 1.00 94.88 89 ILE A CA 1
ATOM 707 C C . ILE A 1 89 ? 5.502 5.763 -7.391 1.00 94.88 89 ILE A C 1
ATOM 709 O O . ILE A 1 89 ? 4.772 6.577 -7.958 1.00 94.88 89 ILE A O 1
ATOM 713 N N . HIS A 1 90 ? 6.824 5.764 -7.508 1.00 94.38 90 HIS A N 1
ATOM 714 C CA . HIS A 1 90 ? 7.600 6.777 -8.215 1.00 94.38 90 HIS A CA 1
ATOM 715 C C . HIS A 1 90 ? 8.451 6.131 -9.304 1.00 94.38 90 HIS A C 1
ATOM 717 O O . HIS A 1 90 ? 8.979 5.037 -9.112 1.00 94.38 90 HIS A O 1
ATOM 723 N N . ASP A 1 91 ? 8.612 6.830 -10.420 1.00 93.00 91 ASP A N 1
ATOM 724 C CA . ASP A 1 91 ? 9.602 6.513 -11.445 1.00 93.00 91 ASP A CA 1
ATOM 725 C C . ASP A 1 91 ? 11.024 6.630 -10.867 1.00 93.00 91 ASP A C 1
ATOM 727 O O . ASP A 1 91 ? 11.325 7.590 -10.152 1.00 93.00 91 ASP A O 1
ATOM 731 N N . LEU A 1 92 ? 11.892 5.647 -11.135 1.00 91.94 92 LEU A N 1
ATOM 732 C CA . LEU A 1 92 ? 13.215 5.579 -10.502 1.00 91.94 92 LEU A CA 1
ATOM 733 C C . LEU A 1 92 ? 14.181 6.676 -10.976 1.00 91.94 92 LEU A C 1
ATOM 735 O O . LEU A 1 92 ? 15.032 7.106 -10.199 1.00 91.94 92 LEU A O 1
ATOM 739 N N . HIS A 1 93 ? 14.055 7.128 -12.226 1.00 92.44 93 HIS A N 1
ATOM 740 C CA . HIS A 1 93 ? 15.026 8.023 -12.870 1.00 92.44 93 HIS A CA 1
ATOM 741 C C . HIS A 1 93 ? 14.622 9.492 -12.792 1.00 92.44 93 HIS A C 1
ATOM 743 O O . HIS A 1 93 ? 15.473 10.375 -12.715 1.00 92.44 93 HIS A O 1
ATOM 749 N N . THR A 1 94 ? 13.318 9.759 -12.824 1.00 93.00 94 THR A N 1
ATOM 750 C CA . THR A 1 94 ? 12.745 11.114 -12.845 1.00 93.00 94 THR A CA 1
ATOM 751 C C . THR A 1 94 ? 12.169 11.556 -11.498 1.00 93.00 94 THR A C 1
ATOM 753 O O . THR A 1 94 ? 11.679 12.679 -11.396 1.00 93.00 94 THR A O 1
ATOM 756 N N . ASP A 1 95 ? 12.174 10.674 -10.489 1.00 91.31 95 ASP A N 1
ATOM 757 C CA . ASP A 1 95 ? 11.548 10.837 -9.160 1.00 91.31 95 ASP A CA 1
ATOM 758 C C . ASP A 1 95 ? 10.022 11.100 -9.187 1.00 91.31 95 ASP A C 1
ATOM 760 O O . ASP A 1 95 ? 9.356 11.316 -8.167 1.00 91.31 95 ASP A O 1
ATOM 764 N N . LYS A 1 96 ? 9.429 11.062 -10.384 1.00 92.69 96 LYS A N 1
ATOM 765 C CA . LYS A 1 96 ? 8.051 11.457 -10.640 1.00 92.69 96 LYS A CA 1
ATOM 766 C C . LYS A 1 96 ? 7.082 10.488 -9.974 1.00 92.69 96 LYS A C 1
ATOM 768 O O . LYS A 1 96 ? 7.067 9.300 -10.284 1.00 92.69 96 LYS A O 1
ATOM 773 N N . LEU A 1 97 ? 6.193 11.022 -9.139 1.00 93.38 97 LEU A N 1
ATOM 774 C CA . LEU A 1 97 ? 5.056 10.282 -8.594 1.00 93.38 97 LEU A CA 1
ATOM 775 C C . LEU A 1 97 ? 4.147 9.788 -9.736 1.00 93.38 97 LEU A C 1
ATOM 777 O O . LEU A 1 97 ? 3.538 10.591 -10.444 1.00 93.38 97 LEU A O 1
ATOM 781 N N . LEU A 1 98 ? 4.055 8.469 -9.895 1.00 92.69 98 LEU A N 1
ATOM 782 C CA . LEU A 1 98 ? 3.232 7.782 -10.893 1.00 92.69 98 LEU A CA 1
ATOM 783 C C . LEU A 1 98 ? 1.844 7.470 -10.335 1.00 92.69 98 LEU A C 1
ATOM 785 O O . LEU A 1 98 ? 0.832 7.735 -10.980 1.00 92.69 98 LEU A O 1
ATOM 789 N N . GLU A 1 99 ? 1.792 6.942 -9.114 1.00 93.56 99 GLU A N 1
ATOM 790 C CA . GLU A 1 99 ? 0.555 6.584 -8.422 1.00 93.56 99 GLU A CA 1
ATOM 791 C C . GLU A 1 99 ? 0.672 6.870 -6.929 1.00 93.56 99 GLU A C 1
ATOM 793 O O . GLU A 1 99 ? 1.731 6.707 -6.328 1.00 93.56 99 GLU A O 1
ATOM 798 N N . CYS A 1 100 ? -0.431 7.275 -6.308 1.00 92.94 100 CYS A N 1
ATOM 799 C CA . CYS A 1 100 ? -0.519 7.467 -4.870 1.00 92.94 100 CYS A CA 1
ATOM 800 C C . CYS A 1 100 ? -1.830 6.899 -4.333 1.00 92.94 100 CYS A C 1
ATOM 802 O O . CYS A 1 100 ? -2.910 7.337 -4.731 1.00 92.94 100 CYS A O 1
ATOM 804 N N . TYR A 1 101 ? -1.724 5.959 -3.399 1.00 92.81 101 TYR A N 1
ATOM 805 C CA . TYR A 1 101 ? -2.849 5.351 -2.700 1.00 92.81 101 TYR A CA 1
ATOM 806 C C . TYR A 1 101 ? -2.932 5.952 -1.302 1.00 92.81 101 TYR A C 1
ATOM 808 O O . TYR A 1 101 ? -2.009 5.790 -0.502 1.00 92.81 101 TYR A O 1
ATOM 816 N N . GLN A 1 102 ? -4.015 6.669 -1.013 1.00 92.31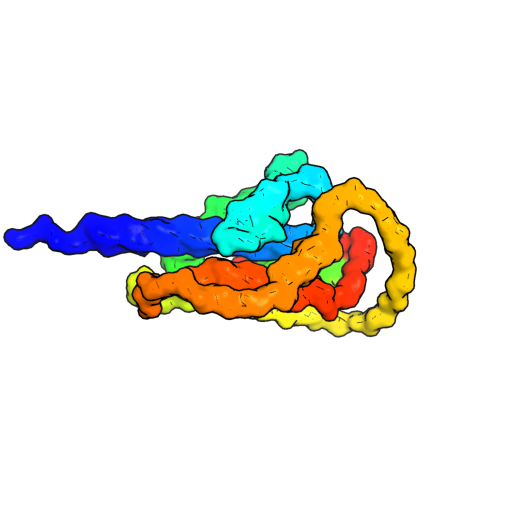 102 GLN A N 1
ATOM 817 C CA . GLN A 1 102 ? -4.229 7.317 0.276 1.00 92.31 102 GLN A CA 1
ATOM 818 C C . GLN A 1 102 ? -5.309 6.600 1.078 1.00 92.31 102 GLN A C 1
ATOM 820 O O . GLN A 1 102 ? -6.468 6.556 0.662 1.00 92.31 102 GLN A O 1
ATOM 825 N N . PHE A 1 103 ? -4.913 6.092 2.241 1.00 90.81 103 PHE A N 1
ATOM 826 C CA . PHE A 1 103 ? -5.766 5.537 3.284 1.00 90.81 103 PHE A CA 1
ATOM 827 C C . PHE A 1 103 ? -6.117 6.667 4.255 1.00 90.81 103 PHE A C 1
ATOM 829 O O . PHE A 1 103 ? -5.220 7.177 4.924 1.00 90.81 103 PHE A O 1
ATOM 836 N N . HIS A 1 104 ? -7.382 7.076 4.323 1.00 88.75 104 HIS A N 1
ATOM 837 C CA . HIS A 1 104 ? -7.868 8.173 5.172 1.00 88.75 104 HIS A CA 1
ATOM 838 C C . HIS A 1 104 ? -8.557 7.614 6.408 1.00 88.75 104 HIS A C 1
ATOM 840 O O . HIS A 1 104 ? -9.522 6.868 6.262 1.00 88.75 104 HIS A O 1
ATOM 846 N N . PHE A 1 105 ? -8.094 7.973 7.605 1.00 87.94 105 PHE A N 1
ATOM 847 C CA . PHE A 1 105 ? -8.596 7.419 8.862 1.00 87.94 105 PHE A CA 1
ATOM 848 C C . PHE A 1 105 ? -9.495 8.425 9.587 1.00 87.94 105 PHE A C 1
ATOM 850 O O . PHE A 1 105 ? -9.110 9.564 9.856 1.00 87.94 105 PHE A O 1
ATOM 857 N N . THR A 1 106 ? -10.699 7.982 9.943 1.00 83.62 106 THR A N 1
ATOM 858 C CA . THR A 1 106 ? -11.645 8.748 10.762 1.00 83.62 106 THR A CA 1
ATOM 859 C C . THR A 1 106 ? -11.814 8.050 12.102 1.00 83.62 106 THR A C 1
ATOM 861 O O . THR A 1 106 ? -12.065 6.850 12.143 1.00 83.62 106 THR A O 1
ATOM 864 N N . TYR A 1 107 ? -11.710 8.807 13.193 1.00 83.12 107 TYR A N 1
ATOM 865 C CA . TYR A 1 107 ? -11.961 8.329 14.555 1.00 83.12 107 TYR A CA 1
ATOM 866 C C . TYR A 1 107 ? -13.180 9.068 15.102 1.00 83.12 107 TYR A C 1
ATOM 868 O O . TYR A 1 107 ? -13.288 10.287 14.950 1.00 83.12 107 TYR A O 1
ATOM 876 N N . SER A 1 108 ? -14.121 8.340 15.691 1.00 75.94 108 SER A N 1
ATOM 877 C CA . SER A 1 108 ? -15.409 8.852 16.163 1.00 75.94 108 SER A CA 1
ATOM 878 C C . SER A 1 108 ? -15.785 8.152 17.468 1.00 75.94 108 SER A C 1
ATOM 880 O O . SER A 1 108 ? -16.522 7.168 17.488 1.00 75.94 108 SER A O 1
ATOM 882 N N . GLY A 1 109 ? -15.239 8.654 18.579 1.00 73.00 109 GLY A N 1
ATOM 883 C CA . GLY A 1 109 ? -15.447 8.077 19.908 1.00 73.00 109 GLY A CA 1
ATOM 884 C C . GLY A 1 109 ? -14.821 6.686 20.032 1.00 73.00 109 GLY A C 1
ATOM 885 O O . GLY A 1 109 ? -13.602 6.567 20.124 1.00 73.00 109 GLY A O 1
ATOM 886 N N . ASN A 1 110 ? -15.659 5.647 20.035 1.00 65.56 110 ASN A N 1
ATOM 887 C CA . ASN A 1 110 ? -15.216 4.250 20.103 1.00 65.56 110 ASN A CA 1
ATOM 888 C C . ASN A 1 110 ? -15.015 3.594 18.726 1.00 65.56 110 ASN A C 1
ATOM 890 O O . ASN A 1 110 ? -14.428 2.514 18.668 1.00 65.56 110 ASN A O 1
ATOM 894 N N . ASP A 1 111 ? -15.477 4.218 17.639 1.00 65.06 111 ASP A N 1
ATOM 895 C CA . ASP A 1 111 ? -15.365 3.666 16.289 1.00 65.06 111 ASP A CA 1
ATOM 896 C C . ASP A 1 111 ? -14.231 4.321 15.489 1.00 65.06 111 ASP A C 1
ATOM 898 O O . ASP A 1 111 ? -14.000 5.531 15.552 1.00 65.06 111 ASP A O 1
ATOM 902 N N . ALA A 1 112 ? -13.552 3.507 14.681 1.00 69.38 112 ALA A N 1
ATOM 903 C CA . ALA A 1 112 ? -12.579 3.951 13.693 1.00 69.38 112 ALA A CA 1
ATOM 904 C C . ALA A 1 112 ? -12.963 3.402 12.314 1.00 69.38 112 ALA A C 1
ATOM 906 O O . ALA A 1 112 ? -13.305 2.226 12.174 1.00 69.38 112 ALA A O 1
ATOM 907 N N . SER A 1 113 ? -12.884 4.237 11.283 1.00 73.06 113 SER A N 1
ATOM 908 C CA . SER A 1 113 ? -13.102 3.848 9.890 1.00 73.06 113 SER A CA 1
ATOM 909 C C . SER A 1 113 ? -11.921 4.268 9.022 1.00 73.06 113 SER A C 1
ATOM 911 O O . SER A 1 113 ? -11.183 5.199 9.352 1.00 73.06 113 SER A O 1
ATOM 913 N N . VAL A 1 114 ? -11.721 3.564 7.908 1.00 79.56 114 VAL A N 1
ATOM 914 C CA . VAL A 1 114 ? -10.764 3.975 6.879 1.00 79.56 114 VAL A CA 1
ATOM 915 C C . VAL A 1 114 ? -11.403 3.859 5.503 1.00 79.56 114 VAL A C 1
ATOM 917 O O . VAL A 1 114 ? -12.122 2.900 5.222 1.00 79.56 114 VAL A O 1
ATOM 920 N N . SER A 1 115 ? -11.126 4.832 4.645 1.00 81.06 115 SER A N 1
ATOM 921 C CA . SER A 1 115 ? -11.442 4.796 3.218 1.00 81.06 115 SER A CA 1
ATOM 922 C C . SER A 1 115 ? -10.153 4.880 2.404 1.00 81.06 115 SER A C 1
ATOM 924 O O . SER A 1 115 ? -9.128 5.356 2.895 1.00 81.06 115 SER A O 1
ATOM 926 N N . VAL A 1 116 ? -10.177 4.395 1.161 1.00 80.62 116 VAL A N 1
ATOM 927 C CA . VAL A 1 116 ? -9.015 4.445 0.263 1.00 80.62 116 VAL A CA 1
ATOM 928 C C . VAL A 1 116 ? -9.365 5.200 -1.008 1.00 80.62 116 VAL A C 1
ATOM 930 O O . VAL A 1 116 ? -10.427 5.005 -1.591 1.00 80.62 116 VAL A O 1
ATOM 933 N N . SER A 1 117 ? -8.444 6.057 -1.438 1.00 84.25 117 SER A N 1
ATOM 934 C CA . SER A 1 117 ? -8.492 6.778 -2.710 1.00 84.25 117 SER A CA 1
ATOM 935 C C . SER A 1 117 ? -7.188 6.566 -3.475 1.00 84.25 117 SER A C 1
ATOM 937 O O . SER A 1 117 ? -6.135 6.377 -2.867 1.00 84.25 117 SER A O 1
ATOM 939 N N . VAL A 1 118 ? -7.250 6.606 -4.806 1.00 83.25 118 VAL A N 1
ATOM 940 C CA . VAL A 1 118 ? -6.077 6.532 -5.686 1.00 83.25 118 VAL A CA 1
ATOM 941 C C . VAL A 1 118 ? -5.970 7.810 -6.513 1.00 83.25 118 VAL A C 1
ATOM 943 O O . VAL A 1 118 ? -6.970 8.317 -7.021 1.00 83.25 118 VAL A O 1
ATOM 946 N N . ARG A 1 119 ? -4.755 8.342 -6.652 1.00 84.88 119 ARG A N 1
ATOM 947 C CA . ARG A 1 119 ? -4.421 9.435 -7.573 1.00 84.88 119 ARG A CA 1
ATOM 948 C C . ARG A 1 119 ? -3.310 8.978 -8.514 1.00 84.88 119 ARG A C 1
ATOM 950 O O . ARG A 1 119 ? -2.245 8.592 -8.042 1.00 84.88 119 ARG A O 1
ATOM 957 N N . LYS A 1 120 ? -3.542 9.054 -9.828 1.00 78.75 120 LYS A N 1
ATOM 958 C CA . LYS A 1 120 ? -2.478 8.935 -10.838 1.00 78.75 120 LYS A CA 1
ATOM 959 C C . LYS A 1 120 ? -1.737 10.269 -10.959 1.00 78.75 120 LYS A C 1
ATOM 961 O O . LYS A 1 120 ? -2.372 11.323 -10.968 1.00 78.75 120 LYS A O 1
ATOM 966 N N . GLY A 1 121 ? -0.418 10.227 -11.099 1.00 63.12 121 GLY A N 1
ATOM 967 C CA . GLY A 1 121 ? 0.367 11.330 -11.645 1.00 63.12 121 GLY A CA 1
ATOM 968 C C . GLY A 1 121 ? 0.246 11.348 -13.169 1.00 63.12 121 GLY A C 1
ATOM 969 O O . GLY A 1 121 ? 0.230 10.302 -13.813 1.00 63.12 121 GLY A O 1
ATOM 970 N N . HIS A 1 122 ? 0.126 12.531 -13.774 1.00 47.00 122 HIS A N 1
ATOM 971 C CA . HIS A 1 122 ? -0.144 12.638 -15.210 1.00 47.00 122 HIS A CA 1
ATOM 972 C C . HIS A 1 122 ? 1.057 12.219 -16.084 1.00 47.00 122 HIS A C 1
ATOM 974 O O . HIS A 1 122 ? 2.000 12.992 -16.269 1.00 47.00 122 HIS A O 1
ATOM 980 N N . SER A 1 123 ? 0.971 11.036 -16.697 1.00 42.47 123 SER A N 1
ATOM 981 C CA . SER A 1 123 ? 1.727 10.595 -17.886 1.00 42.47 123 SER A CA 1
ATOM 982 C C . SER A 1 123 ? 0.765 9.886 -18.851 1.00 42.47 123 SER A C 1
ATOM 984 O O . SER A 1 123 ? -0.177 9.243 -18.396 1.00 42.47 123 SER A O 1
ATOM 986 N N . ARG A 1 124 ? 0.977 9.996 -20.171 1.00 34.97 124 ARG A N 1
ATOM 987 C CA . ARG A 1 124 ? 0.178 9.281 -21.192 1.00 34.97 124 ARG A CA 1
ATOM 988 C C . ARG A 1 124 ? 0.446 7.758 -21.174 1.00 34.97 124 ARG A C 1
ATOM 990 O O . ARG A 1 124 ? 1.566 7.379 -20.837 1.00 34.97 124 ARG A O 1
ATOM 997 N N . PRO A 1 125 ? -0.530 6.914 -21.565 1.00 35.66 125 PRO A N 1
ATOM 998 C CA . PRO A 1 125 ? -0.383 5.456 -21.591 1.00 35.66 125 PRO A CA 1
ATOM 999 C C . PRO A 1 125 ? 0.356 4.944 -22.842 1.00 35.66 125 PRO A C 1
ATOM 1001 O O . PRO A 1 125 ? 0.416 5.634 -23.862 1.00 35.66 125 PRO A O 1
ATOM 1004 N N . ALA A 1 126 ? 0.859 3.708 -22.760 1.00 33.44 126 ALA A N 1
ATOM 1005 C CA . ALA A 1 126 ? 1.415 2.925 -23.867 1.00 33.44 126 ALA A CA 1
ATOM 1006 C C . ALA A 1 126 ? 0.869 1.477 -23.843 1.00 33.44 126 ALA A C 1
ATOM 1008 O O . ALA A 1 126 ? 0.436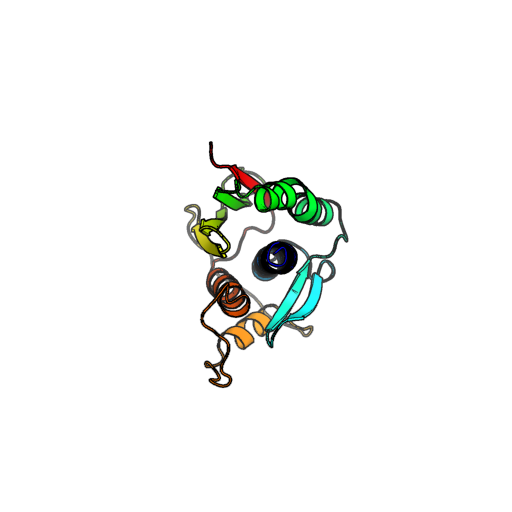 0.991 -22.797 1.00 33.44 126 ALA A O 1
ATOM 1009 N N . GLU A 1 127 ? 0.854 0.831 -25.013 1.00 33.88 127 GLU A N 1
ATOM 1010 C CA . GLU A 1 127 ? 0.107 -0.403 -25.339 1.00 33.88 127 GLU A CA 1
ATOM 1011 C C . GLU A 1 127 ? 0.666 -1.718 -24.723 1.00 33.88 127 GLU A C 1
ATOM 1013 O O . GLU A 1 127 ? 1.852 -1.788 -24.396 1.00 33.88 127 GLU A O 1
ATOM 1018 N N . PRO A 1 128 ? -0.153 -2.792 -24.594 1.00 39.81 128 PRO A N 1
ATOM 1019 C CA . PRO A 1 128 ? 0.210 -4.036 -23.898 1.00 39.81 128 PRO A CA 1
ATOM 1020 C C . PRO A 1 128 ? 0.623 -5.209 -24.820 1.00 39.81 128 PRO A C 1
ATOM 1022 O O . PRO A 1 128 ? 0.103 -5.363 -25.925 1.00 39.81 128 PRO A O 1
ATOM 1025 N N . VAL A 1 129 ? 1.469 -6.133 -24.328 1.00 36.56 129 VAL A N 1
ATOM 1026 C CA . VAL A 1 129 ? 1.841 -7.382 -25.040 1.00 36.56 129 VAL A CA 1
ATOM 1027 C C . VAL A 1 129 ? 1.991 -8.597 -24.101 1.00 36.56 129 VAL A C 1
ATOM 1029 O O . VAL A 1 129 ? 2.719 -8.540 -23.119 1.00 36.56 129 VAL A O 1
ATOM 1032 N N . GLY A 1 130 ? 1.412 -9.744 -24.500 1.00 32.47 130 GLY A N 1
ATOM 1033 C CA . GLY A 1 130 ? 1.977 -11.092 -24.248 1.00 32.47 130 GLY A CA 1
ATOM 1034 C C . GLY A 1 130 ? 1.550 -11.846 -22.971 1.00 32.47 130 GLY A C 1
ATOM 1035 O O . GLY A 1 130 ? 1.674 -11.346 -21.864 1.00 32.47 130 GLY A O 1
ATOM 1036 N N . ARG A 1 131 ? 1.076 -13.102 -23.102 1.00 44.12 131 ARG A N 1
ATOM 1037 C CA . ARG A 1 131 ? 0.427 -13.880 -22.013 1.00 44.12 131 ARG A CA 1
ATOM 1038 C C . ARG A 1 131 ? 0.990 -15.301 -21.798 1.00 44.12 131 ARG A C 1
ATOM 1040 O O . ARG A 1 131 ? 1.359 -15.946 -22.780 1.00 44.12 131 ARG A O 1
ATOM 1047 N N . LYS A 1 132 ? 0.767 -15.819 -20.563 1.00 43.75 132 LYS A N 1
ATOM 1048 C CA . LYS A 1 132 ? 0.841 -17.216 -20.006 1.00 43.75 132 LYS A CA 1
ATOM 1049 C C . LYS A 1 132 ? 2.116 -17.456 -19.143 1.00 43.75 132 LYS A C 1
ATOM 1051 O O . LYS A 1 132 ? 3.073 -16.724 -19.323 1.00 43.75 132 LYS A O 1
ATOM 1056 N N . ARG A 1 133 ? 2.199 -18.404 -18.179 1.00 40.38 133 ARG A N 1
ATOM 1057 C CA . ARG A 1 133 ? 1.327 -19.557 -17.817 1.00 40.38 133 ARG A CA 1
ATOM 1058 C C . ARG A 1 133 ? 1.437 -19.979 -16.316 1.00 40.38 133 ARG A C 1
ATOM 1060 O O . ARG A 1 133 ? 2.538 -20.153 -15.826 1.00 40.38 133 ARG A O 1
ATOM 1067 N N . ALA A 1 134 ? 0.299 -20.279 -15.670 1.00 37.59 134 ALA A N 1
ATOM 1068 C CA . ALA A 1 134 ? 0.094 -21.239 -14.553 1.00 37.59 134 ALA A CA 1
ATOM 1069 C C . ALA A 1 134 ? 0.933 -21.189 -13.239 1.00 37.59 134 ALA A C 1
ATOM 1071 O O . ALA A 1 134 ? 1.630 -22.139 -12.891 1.00 37.59 134 ALA A O 1
ATOM 1072 N N . CYS A 1 135 ? 0.652 -20.181 -12.418 1.00 38.72 135 CYS A N 1
ATOM 1073 C CA . CYS A 1 135 ? 0.466 -20.270 -10.953 1.00 38.72 135 CYS A CA 1
ATOM 1074 C C . CYS A 1 135 ? -0.861 -19.529 -10.633 1.00 38.72 135 CYS A C 1
ATOM 1076 O O . CYS A 1 135 ? -1.600 -19.233 -11.577 1.00 38.72 135 CYS A O 1
ATOM 1078 N N . VAL A 1 136 ? -1.240 -19.240 -9.376 1.00 57.44 136 VAL A N 1
ATOM 1079 C CA . VAL A 1 136 ? -2.461 -18.431 -9.106 1.00 57.44 136 VAL A CA 1
ATOM 1080 C C . VAL A 1 136 ? -2.195 -16.978 -9.518 1.00 57.44 136 VAL A C 1
ATOM 1082 O O . VAL A 1 136 ? -1.696 -16.173 -8.736 1.00 57.44 136 VAL A O 1
ATOM 1085 N N . THR A 1 137 ? -2.450 -16.658 -10.785 1.00 55.09 137 THR A N 1
ATOM 1086 C CA . THR A 1 137 ? -1.958 -15.424 -11.408 1.00 55.09 137 THR A CA 1
ATOM 1087 C C . THR A 1 137 ? -2.703 -14.174 -10.935 1.00 55.09 137 THR A C 1
ATOM 1089 O O . THR A 1 137 ? -3.819 -14.238 -10.418 1.00 55.09 137 THR A O 1
ATOM 1092 N N . LYS A 1 138 ? -2.121 -13.000 -11.213 1.00 61.34 138 LYS A N 1
ATOM 1093 C CA . LYS A 1 138 ? -2.772 -11.687 -11.044 1.00 61.34 138 LYS A CA 1
ATOM 1094 C C . LYS A 1 138 ? -4.151 -11.610 -11.735 1.00 61.34 138 LYS A C 1
ATOM 1096 O O . LYS A 1 138 ? -5.049 -10.958 -11.213 1.00 61.34 138 LYS A O 1
ATOM 1101 N N . ASP A 1 139 ? -4.347 -12.341 -12.842 1.00 58.50 139 ASP A N 1
ATOM 1102 C CA . ASP A 1 139 ? -5.647 -12.487 -13.527 1.00 58.50 139 ASP A CA 1
ATOM 1103 C C . ASP A 1 139 ? -6.725 -13.176 -12.659 1.00 58.50 139 ASP A C 1
ATOM 1105 O O . ASP A 1 139 ? -7.913 -12.949 -12.873 1.00 58.50 139 ASP A O 1
ATOM 1109 N N . GLU A 1 140 ? -6.351 -14.058 -11.726 1.00 58.78 140 GLU A N 1
ATOM 1110 C CA . GLU A 1 140 ? -7.304 -14.783 -10.868 1.00 58.78 140 GLU A CA 1
ATOM 1111 C C . GLU A 1 140 ? -7.797 -13.897 -9.720 1.00 58.78 140 GLU A C 1
ATOM 1113 O O . GLU A 1 140 ? -9.001 -13.808 -9.482 1.00 58.78 140 GLU A O 1
ATOM 1118 N N . ALA A 1 141 ? -6.889 -13.128 -9.107 1.00 56.38 141 ALA A N 1
ATOM 1119 C CA . ALA A 1 141 ? -7.246 -12.082 -8.147 1.00 56.38 141 ALA A CA 1
ATOM 1120 C C . ALA A 1 141 ? -8.188 -11.018 -8.754 1.00 56.38 141 ALA A C 1
ATOM 1122 O O . ALA A 1 141 ? -8.949 -10.390 -8.020 1.00 56.38 141 ALA A O 1
ATOM 1123 N N . LYS A 1 142 ? -8.166 -10.836 -10.086 1.00 56.41 142 LYS A N 1
ATOM 1124 C CA . LYS A 1 142 ? -9.119 -9.992 -10.826 1.00 56.41 142 LYS A CA 1
ATOM 1125 C C . LYS A 1 142 ? -10.517 -10.613 -10.931 1.00 56.41 142 LYS A C 1
ATOM 1127 O O . LYS A 1 142 ? -11.497 -9.948 -10.609 1.00 56.41 142 LYS A O 1
ATOM 1132 N N . ARG A 1 143 ? -10.619 -11.895 -11.302 1.00 58.47 143 ARG A N 1
ATOM 1133 C CA . ARG A 1 143 ? -11.913 -12.595 -11.455 1.00 58.47 143 ARG A CA 1
ATOM 1134 C C . ARG A 1 143 ? -12.697 -12.726 -10.147 1.00 58.47 143 ARG A C 1
ATOM 1136 O O . ARG A 1 143 ? -13.919 -12.619 -10.149 1.00 58.47 143 ARG A O 1
ATOM 1143 N N . GLN A 1 144 ? -12.021 -12.947 -9.020 1.00 51.97 144 GLN A N 1
ATOM 1144 C CA . GLN A 1 144 ? -12.704 -13.183 -7.740 1.00 51.97 144 GLN A CA 1
ATOM 1145 C C . GLN A 1 144 ? -13.401 -11.941 -7.157 1.00 51.97 144 GLN A C 1
ATOM 1147 O O . GLN A 1 144 ? -14.329 -12.074 -6.357 1.00 51.97 144 GLN A O 1
ATOM 1152 N N . THR A 1 145 ? -12.999 -10.734 -7.562 1.00 53.59 145 THR A N 1
ATOM 1153 C CA . THR A 1 145 ? -13.671 -9.480 -7.180 1.00 53.59 145 THR A CA 1
ATOM 1154 C C . THR A 1 145 ? -14.903 -9.147 -8.023 1.00 53.59 145 THR A C 1
ATOM 1156 O O . THR A 1 145 ? -15.660 -8.258 -7.641 1.00 53.59 145 THR A O 1
ATOM 1159 N N . GLU A 1 146 ? -15.141 -9.867 -9.123 1.00 49.53 146 GLU A N 1
ATOM 1160 C CA . GLU A 1 146 ? -16.258 -9.632 -10.053 1.00 49.53 146 GLU A CA 1
ATOM 1161 C C . GLU A 1 146 ? -17.526 -10.446 -9.703 1.00 49.53 146 GLU A C 1
ATOM 1163 O O . GLU A 1 146 ? -18.557 -10.303 -10.361 1.00 49.53 146 GLU A O 1
ATOM 1168 N N . LEU A 1 147 ? -17.494 -11.284 -8.655 1.00 41.84 147 LEU A N 1
ATOM 1169 C CA . LEU A 1 147 ? -18.635 -12.116 -8.252 1.00 41.84 147 LEU A CA 1
ATOM 1170 C C . LEU A 1 147 ? -19.630 -11.393 -7.316 1.00 41.84 147 LEU A C 1
ATOM 1172 O O . LEU A 1 147 ? -19.268 -10.740 -6.337 1.00 41.84 147 LEU A O 1
ATOM 1176 N N . VAL A 1 148 ? -20.911 -11.565 -7.659 1.00 40.09 148 VAL A N 1
ATOM 1177 C CA . VAL A 1 148 ? -22.132 -10.922 -7.129 1.00 40.09 148 VAL A CA 1
ATOM 1178 C C . VAL A 1 148 ? -22.275 -11.009 -5.592 1.00 40.09 148 VAL A C 1
ATOM 1180 O O . VAL A 1 148 ? -21.906 -12.024 -4.999 1.00 40.09 148 VAL A O 1
ATOM 1183 N N . PRO A 1 149 ? -22.857 -9.989 -4.918 1.00 41.19 149 PRO A N 1
ATOM 1184 C CA . PRO A 1 149 ? -23.083 -10.002 -3.471 1.00 41.19 149 PRO A CA 1
ATOM 1185 C C . PRO A 1 149 ? -24.023 -11.128 -3.012 1.00 41.19 149 PRO A C 1
ATOM 1187 O O . PRO A 1 149 ? -25.240 -11.065 -3.183 1.00 41.19 149 PRO A O 1
ATOM 1190 N N . THR A 1 150 ? -23.468 -12.126 -2.327 1.00 34.25 150 THR A N 1
ATOM 1191 C CA . THR A 1 150 ? -24.245 -13.112 -1.568 1.00 34.25 150 THR A CA 1
ATOM 1192 C C . THR A 1 150 ? -24.773 -12.497 -0.271 1.00 34.25 150 THR A C 1
ATOM 1194 O O . THR A 1 150 ? -24.036 -12.345 0.706 1.00 34.25 150 THR A O 1
ATOM 1197 N N . HIS A 1 151 ? -26.064 -12.168 -0.247 1.00 48.19 151 HIS A N 1
ATOM 1198 C CA . HIS A 1 151 ? -26.803 -11.906 0.987 1.00 48.19 151 HIS A CA 1
ATOM 1199 C C . HIS A 1 151 ? -26.964 -13.196 1.804 1.00 48.19 151 HIS A C 1
ATOM 1201 O O . HIS A 1 151 ? -27.743 -14.053 1.398 1.00 48.19 151 HIS A O 1
ATOM 1207 N N . SER A 1 152 ? -26.335 -13.284 2.982 1.00 38.16 152 SER A N 1
ATOM 1208 C CA . SER A 1 152 ? -26.913 -13.959 4.163 1.00 38.16 152 SER A CA 1
ATOM 1209 C C . SER A 1 152 ? -25.998 -13.910 5.393 1.00 38.16 152 SER A C 1
ATOM 1211 O O . SER A 1 152 ? -25.040 -14.668 5.509 1.00 38.16 152 SER A O 1
ATOM 1213 N N . THR A 1 153 ? -26.338 -13.045 6.353 1.00 34.06 153 THR A N 1
ATOM 1214 C CA . THR A 1 153 ? -26.535 -13.336 7.796 1.00 34.06 153 THR A CA 1
ATOM 1215 C C . THR A 1 153 ? -26.606 -12.001 8.547 1.00 34.06 153 THR A C 1
ATOM 1217 O O . THR A 1 153 ? -25.957 -11.031 8.163 1.00 34.06 153 THR A O 1
ATOM 1220 N N . GLN A 1 154 ? -27.447 -11.917 9.582 1.00 36.47 154 GLN A N 1
ATOM 1221 C CA . GLN A 1 154 ? -27.591 -10.714 10.405 1.00 36.47 154 GLN A CA 1
ATOM 1222 C C . GLN A 1 154 ? -26.334 -10.467 11.251 1.00 36.47 154 GLN A C 1
ATOM 1224 O O . GLN A 1 154 ? -26.227 -10.962 12.371 1.00 36.47 154 GLN A O 1
ATOM 1229 N N . GLU A 1 155 ? -25.421 -9.636 10.757 1.00 39.38 155 GLU A N 1
ATOM 1230 C CA . GLU A 1 155 ? -24.423 -8.973 11.596 1.00 39.38 155 GLU A CA 1
ATOM 1231 C C . GLU A 1 155 ? -24.853 -7.524 11.853 1.00 39.38 155 GLU A C 1
ATOM 1233 O O . GLU A 1 155 ? -25.438 -6.858 10.995 1.00 39.38 155 GLU A O 1
ATOM 1238 N N . LYS A 1 156 ? -24.648 -7.057 13.090 1.00 34.84 156 LYS A N 1
ATOM 1239 C CA . LYS A 1 156 ? -25.122 -5.743 13.549 1.00 34.84 156 LYS A CA 1
ATOM 1240 C C . LYS A 1 156 ? -24.462 -4.628 12.721 1.00 34.84 156 LYS A C 1
ATOM 1242 O O . LYS A 1 156 ? -23.273 -4.741 12.431 1.00 34.84 156 LYS A O 1
ATOM 1247 N N . PRO A 1 157 ? -25.166 -3.526 12.405 1.00 39.16 157 PRO A N 1
ATO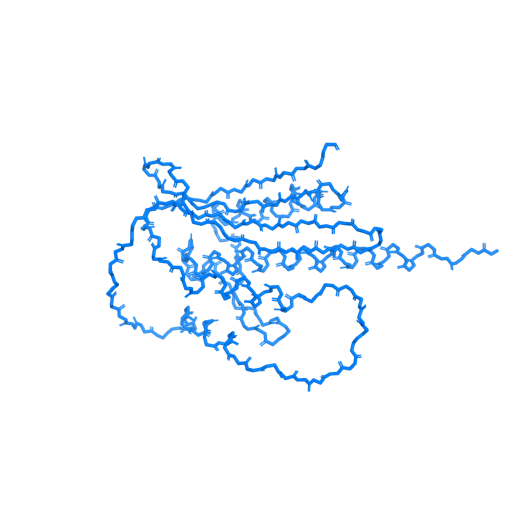M 1248 C CA . PRO A 1 157 ? -24.583 -2.398 11.684 1.00 39.16 157 PRO A CA 1
ATOM 1249 C C . PRO A 1 157 ? -23.675 -1.579 12.616 1.00 39.16 157 PRO A C 1
ATOM 1251 O O . PRO A 1 157 ? -24.048 -0.501 13.065 1.00 39.16 157 PRO A O 1
ATOM 1254 N N . ASN A 1 158 ? -22.495 -2.109 12.944 1.00 40.25 158 ASN A N 1
ATOM 1255 C CA . ASN A 1 158 ? -21.505 -1.438 13.780 1.00 40.25 158 ASN A CA 1
ATOM 1256 C C . ASN A 1 158 ? -20.091 -1.861 13.359 1.00 40.25 158 ASN A C 1
ATOM 1258 O O . ASN A 1 158 ? -19.752 -3.035 13.462 1.00 40.25 158 ASN A O 1
ATOM 1262 N N . GLY A 1 159 ? -19.270 -0.901 12.928 1.00 49.34 159 GLY A N 1
ATOM 1263 C CA . GLY A 1 159 ? -17.854 -1.118 12.622 1.00 49.34 159 GLY A CA 1
ATOM 1264 C C . GLY A 1 159 ? -17.546 -1.806 11.280 1.00 49.34 159 GLY A C 1
ATOM 1265 O O . GLY A 1 159 ? -17.820 -2.978 11.068 1.00 49.34 159 GLY A O 1
ATOM 1266 N N . TYR A 1 160 ? -16.856 -1.069 10.406 1.00 58.41 160 TYR A N 1
ATOM 1267 C CA . TYR A 1 160 ? -15.764 -1.580 9.564 1.00 58.41 160 TYR A CA 1
ATOM 1268 C C . TYR A 1 160 ? -15.985 -2.899 8.773 1.00 58.41 160 TYR A C 1
ATOM 1270 O O . TYR A 1 160 ? -15.544 -3.976 9.174 1.00 58.41 160 TYR A O 1
ATOM 1278 N N . ASN A 1 161 ? -16.538 -2.819 7.556 1.00 73.56 161 ASN A N 1
ATOM 1279 C CA . ASN A 1 161 ? -16.563 -3.968 6.641 1.00 73.56 161 ASN A CA 1
ATOM 1280 C C . ASN A 1 161 ? -15.196 -4.159 5.941 1.00 73.56 161 ASN A C 1
ATOM 1282 O O . ASN A 1 161 ? -14.939 -3.594 4.873 1.00 73.56 161 ASN A O 1
ATOM 1286 N N . GLN A 1 162 ? -14.320 -4.970 6.550 1.00 82.25 162 GLN A N 1
ATOM 1287 C CA . GLN A 1 162 ? -12.971 -5.281 6.042 1.00 82.25 162 GLN A CA 1
ATOM 1288 C C . GLN A 1 162 ? -13.003 -5.766 4.582 1.00 82.25 162 GLN A C 1
ATOM 1290 O O . GLN A 1 162 ? -12.215 -5.312 3.751 1.00 82.25 162 GLN A O 1
ATOM 1295 N N . VAL A 1 163 ? -13.948 -6.657 4.260 1.00 81.62 163 VAL A N 1
ATOM 1296 C CA . VAL A 1 163 ? -14.114 -7.273 2.934 1.00 81.62 163 VAL A CA 1
ATOM 1297 C C . VAL A 1 163 ? -14.454 -6.231 1.871 1.00 81.62 163 VAL A C 1
ATOM 1299 O O . VAL A 1 163 ? -13.875 -6.258 0.787 1.00 81.62 163 VAL A O 1
ATOM 1302 N N . GLN A 1 164 ? -15.363 -5.294 2.158 1.00 79.69 164 GLN A N 1
ATOM 1303 C CA . GLN A 1 164 ? -15.724 -4.223 1.223 1.00 79.69 164 GLN A CA 1
ATOM 130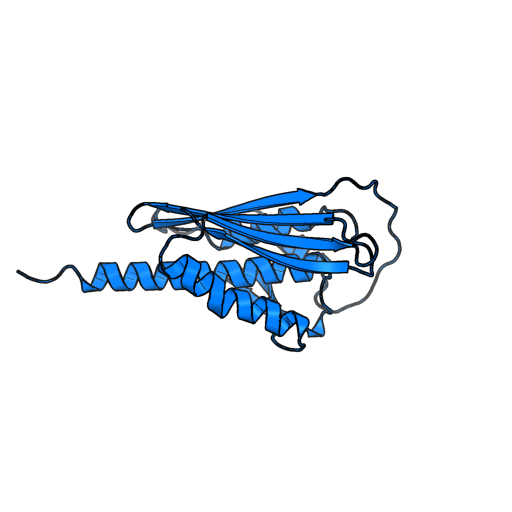4 C C . GLN A 1 164 ? -14.539 -3.304 0.925 1.00 79.69 164 GLN A C 1
ATOM 1306 O O . GLN A 1 164 ? -14.337 -2.943 -0.235 1.00 79.69 164 GLN A O 1
ATOM 1311 N N . LEU A 1 165 ? -13.724 -2.965 1.929 1.00 82.75 165 LEU A N 1
ATOM 1312 C CA . LEU A 1 165 ? -12.527 -2.156 1.706 1.00 82.75 165 LEU A CA 1
ATOM 1313 C C . LEU A 1 165 ? -11.486 -2.910 0.865 1.00 82.75 165 LEU A C 1
ATOM 1315 O O . LEU A 1 165 ? -10.956 -2.353 -0.094 1.00 82.75 165 LEU A O 1
ATOM 1319 N N . LEU A 1 166 ? -11.227 -4.183 1.185 1.00 86.25 166 LEU A N 1
ATOM 1320 C CA . LEU A 1 166 ? -10.295 -5.041 0.442 1.00 86.25 166 LEU A CA 1
ATOM 1321 C C . LEU A 1 166 ? -10.727 -5.216 -1.020 1.00 86.25 166 LEU A C 1
ATOM 1323 O O . LEU A 1 166 ? -9.923 -4.983 -1.922 1.00 86.25 166 LEU A O 1
ATOM 1327 N N . ARG A 1 167 ? -12.013 -5.502 -1.268 1.00 83.69 167 ARG A N 1
ATOM 1328 C CA . ARG A 1 167 ? -12.597 -5.515 -2.621 1.00 83.69 167 ARG A CA 1
ATOM 1329 C C . ARG A 1 167 ? -12.420 -4.171 -3.324 1.00 83.69 167 ARG A C 1
ATOM 1331 O O . ARG A 1 167 ? -11.961 -4.148 -4.459 1.00 83.69 167 ARG A O 1
ATOM 1338 N N . SER A 1 168 ? -12.714 -3.059 -2.646 1.00 80.50 168 SER A N 1
ATOM 1339 C CA . SER A 1 168 ? -12.572 -1.712 -3.218 1.00 80.50 168 SER A CA 1
ATOM 1340 C C . SER A 1 168 ? -11.131 -1.425 -3.654 1.00 80.50 168 SER A C 1
ATOM 1342 O O . SER A 1 168 ? -10.919 -0.944 -4.762 1.00 80.50 168 SER A O 1
ATOM 1344 N N . MET A 1 169 ? -10.130 -1.767 -2.835 1.00 81.56 169 MET A N 1
ATOM 1345 C CA . MET A 1 169 ? -8.714 -1.582 -3.184 1.00 81.56 169 MET A CA 1
ATOM 1346 C C . MET A 1 169 ? -8.293 -2.421 -4.394 1.00 81.56 169 MET A C 1
ATOM 1348 O O . MET A 1 169 ? -7.601 -1.911 -5.278 1.00 81.56 169 MET A O 1
ATOM 1352 N N . CYS A 1 170 ? -8.741 -3.675 -4.467 1.00 80.62 170 CYS A N 1
ATOM 1353 C CA . CYS A 1 170 ? -8.511 -4.537 -5.623 1.00 80.62 170 CYS A CA 1
ATOM 1354 C C . CYS A 1 170 ? -9.156 -3.956 -6.897 1.00 80.62 170 CYS A C 1
ATOM 1356 O O . CYS A 1 170 ? -8.471 -3.763 -7.900 1.00 80.62 170 CYS A O 1
ATOM 1358 N N . CYS A 1 171 ? -10.432 -3.561 -6.853 1.00 77.12 171 CYS A N 1
ATOM 1359 C CA . CYS A 1 171 ? -11.113 -2.960 -8.005 1.00 77.12 171 CYS A CA 1
ATOM 1360 C C . CYS A 1 171 ? -10.460 -1.640 -8.465 1.00 77.12 171 CYS A C 1
ATOM 1362 O O . CYS A 1 171 ? -10.337 -1.401 -9.666 1.00 77.12 171 CYS A O 1
ATOM 1364 N N . LEU A 1 172 ? -9.997 -0.799 -7.529 1.00 76.62 172 LEU A N 1
ATOM 1365 C CA . LEU A 1 172 ? -9.296 0.458 -7.832 1.00 76.62 172 LEU A CA 1
ATOM 1366 C C . LEU A 1 172 ? -7.914 0.253 -8.478 1.00 76.62 172 LEU A C 1
ATOM 1368 O O . LEU A 1 172 ? -7.430 1.164 -9.143 1.00 76.62 172 LEU A O 1
ATOM 1372 N N . THR A 1 173 ? -7.277 -0.910 -8.297 1.00 78.75 173 THR A N 1
ATOM 1373 C CA . THR A 1 173 ? -5.936 -1.214 -8.840 1.00 78.75 173 THR A CA 1
ATOM 1374 C C . THR A 1 173 ? -5.957 -2.025 -10.138 1.00 78.75 173 THR A C 1
ATOM 1376 O O . THR A 1 173 ? -5.057 -1.877 -10.963 1.00 78.75 173 THR A O 1
ATOM 1379 N N . GLN A 1 174 ? -6.981 -2.852 -10.360 1.00 74.12 174 GLN A N 1
ATOM 1380 C CA . GLN A 1 174 ? -7.064 -3.810 -11.479 1.00 74.12 174 GLN A CA 1
ATOM 1381 C C . GLN A 1 174 ? -7.268 -3.200 -12.880 1.00 74.12 174 GLN A C 1
ATOM 1383 O O . GLN A 1 174 ? -7.204 -3.938 -13.869 1.00 74.12 174 GLN A O 1
ATOM 1388 N N . ASN A 1 175 ? -7.544 -1.894 -12.973 1.00 73.19 175 ASN A N 1
ATOM 1389 C CA . ASN A 1 175 ? -7.826 -1.168 -14.222 1.00 73.19 175 ASN A CA 1
ATOM 1390 C C . ASN A 1 175 ? -6.921 0.073 -14.403 1.00 73.19 175 ASN A C 1
ATOM 1392 O O . ASN A 1 175 ? -7.292 1.039 -15.069 1.00 73.19 175 ASN A O 1
ATOM 1396 N N . LEU A 1 176 ? -5.746 0.073 -13.770 1.00 79.25 176 LEU A N 1
ATOM 1397 C CA . LEU A 1 176 ? -4.716 1.098 -13.950 1.00 79.25 176 LEU A CA 1
ATOM 1398 C C . LEU A 1 176 ? -3.723 0.656 -15.035 1.00 79.25 176 LEU A C 1
ATOM 1400 O O . LEU A 1 176 ? -3.540 -0.542 -15.250 1.00 79.25 176 LEU A O 1
ATOM 1404 N N . ASP A 1 177 ? -3.081 1.620 -15.701 1.00 82.38 177 ASP A N 1
ATOM 1405 C CA . ASP A 1 177 ? -2.109 1.362 -16.775 1.00 82.38 177 ASP A CA 1
ATOM 1406 C C . ASP A 1 177 ? -0.900 0.568 -16.243 1.00 82.38 177 ASP A C 1
ATOM 1408 O O . ASP A 1 177 ? -0.745 0.390 -15.033 1.00 82.38 177 ASP A O 1
ATOM 1412 N N . HIS A 1 178 ? -0.007 0.084 -17.101 1.00 81.69 178 HIS A N 1
ATOM 1413 C CA . HIS A 1 178 ? 1.224 -0.542 -16.610 1.00 81.69 178 HIS A CA 1
ATOM 1414 C C . HIS A 1 178 ? 2.163 0.502 -15.978 1.00 81.69 178 HIS A C 1
ATOM 1416 O O . HIS A 1 178 ? 2.285 1.623 -16.473 1.00 81.69 178 HIS A O 1
ATOM 1422 N N . LEU A 1 179 ? 2.811 0.141 -14.864 1.00 86.12 179 LEU A N 1
ATOM 1423 C CA . LEU A 1 179 ? 3.939 0.913 -14.333 1.00 86.12 179 LEU A CA 1
ATOM 1424 C C . LEU A 1 179 ? 5.182 0.681 -15.210 1.00 86.12 179 LEU A C 1
ATOM 1426 O O . LEU A 1 179 ? 5.297 -0.399 -15.792 1.00 86.12 179 LEU A O 1
ATOM 1430 N N . PRO A 1 180 ? 6.137 1.627 -15.249 1.00 86.94 180 PRO A N 1
ATOM 1431 C CA . PRO A 1 180 ? 7.495 1.354 -15.701 1.00 86.94 180 PRO A CA 1
ATOM 1432 C C . PRO A 1 180 ? 8.140 0.235 -14.872 1.00 86.94 180 PRO A C 1
ATOM 1434 O O . PRO A 1 180 ? 7.894 0.124 -13.663 1.00 86.94 180 PRO A O 1
ATOM 1437 N N . ASP A 1 181 ? 9.006 -0.554 -15.509 1.00 82.62 181 ASP A N 1
ATOM 1438 C CA . ASP A 1 181 ? 9.737 -1.643 -14.849 1.00 82.62 181 ASP A CA 1
ATOM 1439 C C . ASP A 1 181 ? 10.581 -1.121 -13.673 1.00 82.62 181 ASP A C 1
ATOM 1441 O O . ASP A 1 181 ? 10.572 -1.691 -12.580 1.00 82.62 181 ASP A O 1
ATOM 1445 N N . GLU A 1 182 ? 11.251 0.019 -13.863 1.00 89.31 182 GLU A N 1
ATOM 1446 C CA . GLU A 1 182 ? 12.084 0.660 -12.847 1.00 89.31 182 GLU A CA 1
ATOM 1447 C C . GLU A 1 182 ? 11.314 1.734 -12.067 1.00 89.31 182 GLU A C 1
ATOM 1449 O O . GLU A 1 182 ? 11.210 2.898 -12.459 1.00 89.31 182 GLU A O 1
ATOM 1454 N N . HIS A 1 183 ? 10.798 1.331 -10.908 1.00 93.44 183 HIS A N 1
ATOM 1455 C CA . HIS A 1 183 ? 10.092 2.204 -9.976 1.00 93.44 183 HIS A CA 1
ATOM 1456 C C . HIS A 1 183 ? 10.530 1.961 -8.524 1.00 93.44 183 HIS A C 1
ATOM 1458 O O . HIS A 1 183 ? 11.113 0.927 -8.175 1.00 93.44 183 HIS A O 1
ATOM 1464 N N . TYR A 1 184 ? 10.220 2.909 -7.639 1.00 93.81 184 TYR A N 1
ATOM 1465 C CA . TYR A 1 184 ? 10.396 2.756 -6.197 1.00 93.81 184 TYR A CA 1
ATOM 1466 C C . TYR A 1 184 ? 9.127 3.126 -5.418 1.00 93.81 184 TYR A C 1
ATOM 1468 O O . TYR A 1 184 ? 8.233 3.807 -5.916 1.00 93.81 184 TYR A O 1
ATOM 1476 N N . ILE A 1 185 ? 9.044 2.643 -4.175 1.00 95.06 185 ILE A N 1
ATOM 1477 C CA . ILE A 1 185 ? 7.904 2.866 -3.278 1.00 95.06 185 ILE A CA 1
ATOM 1478 C C . ILE A 1 185 ? 8.298 3.838 -2.164 1.00 95.06 185 ILE A C 1
ATOM 1480 O O . ILE A 1 185 ? 9.300 3.619 -1.472 1.00 95.06 185 ILE A O 1
ATOM 1484 N N . SER A 1 186 ? 7.460 4.846 -1.936 1.00 94.50 186 SER A N 1
ATOM 1485 C CA . SER A 1 186 ? 7.482 5.717 -0.760 1.00 94.50 186 SER A CA 1
ATOM 1486 C C . SER A 1 186 ? 6.278 5.425 0.148 1.00 94.50 186 SER A C 1
ATOM 14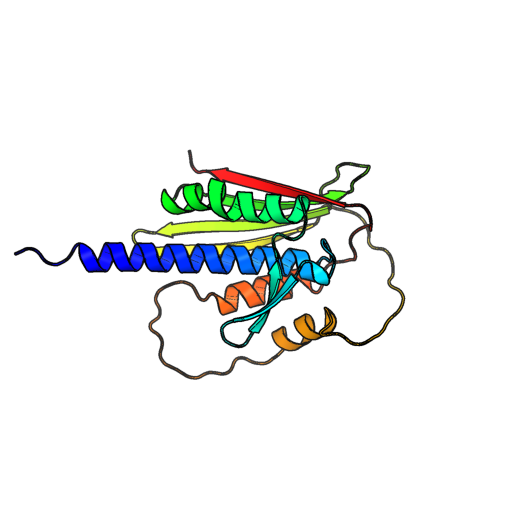88 O O . SER A 1 186 ? 5.212 5.010 -0.308 1.00 94.50 186 SER A O 1
ATOM 1490 N N . MET A 1 187 ? 6.434 5.630 1.456 1.00 94.75 187 MET A N 1
ATOM 1491 C CA . MET A 1 187 ? 5.322 5.591 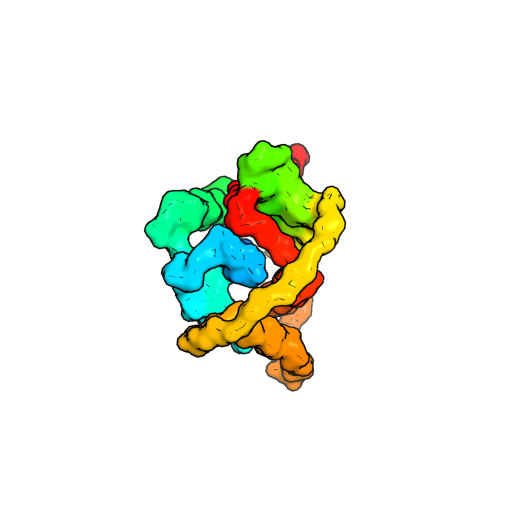2.408 1.00 94.75 187 MET A CA 1
ATOM 1492 C C . MET A 1 187 ? 5.407 6.821 3.301 1.00 94.75 187 MET A C 1
ATOM 1494 O O . MET A 1 187 ? 6.403 7.025 3.989 1.00 94.75 187 MET A O 1
ATOM 1498 N N . ASN A 1 188 ? 4.358 7.635 3.277 1.00 93.00 188 ASN A N 1
ATOM 1499 C CA . ASN A 1 188 ? 4.277 8.888 4.015 1.00 93.00 188 ASN A CA 1
ATOM 1500 C C . ASN A 1 188 ? 3.056 8.859 4.933 1.00 93.00 188 ASN A C 1
ATOM 1502 O O . ASN A 1 188 ? 1.967 8.472 4.509 1.00 93.00 188 ASN A O 1
ATOM 1506 N N . VAL A 1 189 ? 3.222 9.291 6.179 1.00 91.94 189 VAL A N 1
ATOM 1507 C CA . VAL A 1 189 ? 2.124 9.442 7.141 1.00 91.94 189 VAL A CA 1
ATOM 1508 C C . VAL A 1 189 ? 1.861 10.919 7.385 1.00 91.94 189 VAL A C 1
ATOM 1510 O O . VAL A 1 189 ? 2.795 11.693 7.585 1.00 91.94 189 VAL A O 1
ATOM 1513 N N . ARG A 1 190 ? 0.589 11.312 7.392 1.00 90.62 190 ARG A N 1
ATOM 1514 C CA . ARG A 1 190 ? 0.159 12.621 7.875 1.00 90.62 190 ARG A CA 1
ATOM 1515 C C . ARG A 1 190 ? -0.601 12.443 9.175 1.00 90.62 190 ARG A C 1
ATOM 1517 O O . ARG A 1 190 ? -1.486 11.596 9.274 1.00 90.62 190 ARG A O 1
ATOM 1524 N N . GLN A 1 191 ? -0.226 13.239 10.162 1.00 87.06 191 GLN A N 1
ATOM 1525 C CA . GLN A 1 191 ? -0.794 13.225 11.500 1.00 87.06 191 GLN A CA 1
ATOM 1526 C C . GLN A 1 191 ? -1.602 14.503 11.733 1.00 87.06 191 GLN A C 1
ATOM 1528 O O . GLN A 1 191 ? -1.267 15.559 11.188 1.00 87.06 191 GLN A O 1
ATOM 1533 N N . LYS A 1 192 ? -2.659 14.400 12.539 1.00 79.06 192 LYS A N 1
ATOM 1534 C CA . LYS A 1 192 ? -3.400 15.555 13.051 1.00 79.06 192 LYS A CA 1
ATOM 1535 C C . LYS A 1 192 ? -2.468 16.386 13.941 1.00 79.06 192 LYS A C 1
ATOM 1537 O O . LYS A 1 192 ? -1.654 15.817 14.669 1.00 79.06 192 LYS A O 1
ATOM 1542 N N . ARG A 1 193 ? -2.573 17.712 13.828 1.00 62.09 193 ARG A N 1
ATOM 1543 C CA . ARG A 1 193 ? -1.907 18.675 14.719 1.00 62.09 193 ARG A CA 1
ATOM 1544 C C . ARG A 1 193 ? -2.708 18.864 16.001 1.00 62.09 193 ARG A C 1
ATOM 1546 O O . ARG A 1 193 ? -3.948 18.724 15.908 1.00 62.09 193 ARG A O 1
#

Organism: NCBI:txid483139

Foldseek 3Di:
DDPDPPVLVVLLVVQLVLVLVLVQQLVQQLCQLQVVDDLVQWDFDQDPNATGTGGHPPDPQSVVVVVCSVPVVSVQVVVPWFQKKKKFKAAQPPRHTAKIKIWGWDDDPSAIDIAIDMDGDDDDADDDDDDDDDDCDSVVSVVSLPDDDDDDDDDPPGYDDSVVRSSVSNVNSNPDGHDPPGIGIDMDTDTHD

pLDDT: mean 76.39, std 20.05, range [32.47, 96.94]